Pro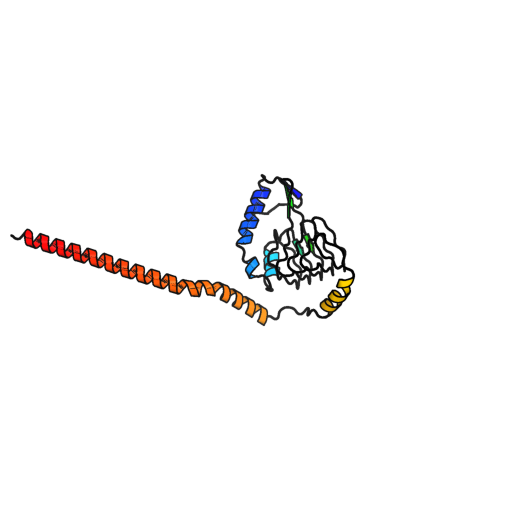tein AF-A0A535FNB4-F1 (afdb_monomer)

Sequence (232 aa):
MLMANVRPGEYPLWGATYLRWWLYGKIMALSPAGLLTGSPFLPPFLRLLGAKVGRNCHFASGAISMPMFVEIEDDVSIGYGVQVLPYAVQDGRLHIAPIHIGRDTFIGTNSIIEGGAKIGSGVAILEQSLVHADQVIPDNEAWGGSPIKRQETVRSLLTILASTVDKRPWPFSILVGFFFGIIFVMLLPTLMVLPSVLLISLVALRAGTDHAKGEARHLLSAHQLWLAQVDL

Secondary structure (DSSP, 8-state):
-TTTT--SEEEETTSHHHHHHHHHHHHHHTSTHHHHTTSTTHHHHHHHTT-EE-TT-EES---B-SGGGEEE-TT-EE-TT-EEESEEEETTEEEE--EEE-TT-EE-TT-EEETT-EE-TT-EEPTT-EE-TT-EE-TT-EEETTTTEE-TTHHHHHHHHHHT---PPPPHHHHHHHHHHHHHHHHHHHHHHHHHHHHHHHHHHHHHHHHHHHHHHHHHHHHHHHHHHH--

Foldseek 3Di:
DLCPPPDFFKDACPDSNVVSLVVLVVVLVVDCLQVCAQHPVNQVVLVVLQAAEEALEGGNDSQEGSRNLEHYYELEYEEHLEHEEQWDCPPRMIGGAHEYHEANEYAAHNEYEYHLEYHYYLEYEYHNAYHDHVDYHYYLWYWYDVPIDTDPVCSVVSVVVSVVDDSDDDDVVVNVVSVVVSVCVVCVVVVVVVVVVVVVVVVVVVVVVVVVVVVVVVVVVVVVVVVVVVVD

Nearest PDB structures (foldseek):
  2fko-assembly1_A  TM=7.125E-01  e=2.039E-05  Pyrococcus horikoshii OT3
  8gpm-assembly1_A  TM=6.689E-01  e=1.355E-05  Acinetobacter baumannii
  4n27-assembly1_C  TM=5.452E-01  e=2.494E-06  Brucella abortus 2308
  3tis-assembly1_C  TM=5.304E-01  e=7.807E-05  Escherichia coli K-12
  8gpp-assembly1_C  TM=4.537E-01  e=1.712E-05  Acinetobacter baumannii

Mean predicted aligned error: 8.93 Å

Solvent-accessible surface area (backbone atoms only — not comparable to full-atom values): 11946 Å² total; per-residue (Å²): 118,79,70,64,91,69,68,74,46,80,39,53,53,93,34,73,67,39,53,38,50,53,52,49,52,57,54,55,72,73,44,66,48,66,78,28,37,64,40,89,58,35,57,62,52,38,39,75,62,48,19,46,62,41,55,79,48,45,37,44,32,45,49,60,47,70,34,62,38,36,37,35,35,35,49,22,37,37,27,39,68,24,35,41,32,34,45,48,79,53,96,67,27,37,37,33,26,50,28,41,38,27,36,53,17,38,38,25,36,52,15,38,39,30,18,34,18,37,38,28,33,46,19,34,38,36,55,56,15,42,48,50,62,60,36,76,42,64,60,66,37,27,32,35,34,78,79,55,40,81,37,77,77,57,44,61,58,49,53,55,52,60,73,68,60,81,83,72,75,84,53,68,68,58,55,52,48,50,53,54,47,52,52,48,62,65,43,46,62,53,65,65,46,48,60,57,53,50,50,52,52,52,50,52,51,50,53,52,54,51,51,55,52,51,53,51,51,51,53,52,52,53,50,53,54,50,52,66,63,71,79,112

pLDDT: mean 88.56, std 8.51, range [51.62, 98.31]

Structure (mmCIF, N/CA/C/O backbone):
data_AF-A0A535FNB4-F1
#
_entry.id   AF-A0A535FNB4-F1
#
loop_
_atom_site.group_PDB
_atom_site.id
_atom_site.type_symbol
_atom_site.label_atom_id
_atom_site.label_alt_id
_atom_site.label_comp_id
_atom_site.label_asym_id
_atom_site.label_entity_id
_atom_site.label_seq_id
_atom_site.pdbx_PDB_ins_code
_atom_site.Cartn_x
_atom_site.Cartn_y
_atom_site.Cartn_z
_atom_site.occupancy
_atom_site.B_iso_or_equiv
_atom_site.auth_seq_id
_atom_site.auth_comp_id
_atom_site.auth_asym_id
_atom_site.auth_atom_id
_atom_site.pdbx_PDB_model_num
ATOM 1 N N . MET A 1 1 ? 14.341 -11.144 3.381 1.00 59.94 1 MET A N 1
ATOM 2 C CA . MET A 1 1 ? 15.543 -11.141 4.251 1.00 59.94 1 MET A CA 1
ATOM 3 C C . MET A 1 1 ? 15.726 -9.841 5.039 1.00 59.94 1 MET A C 1
ATOM 5 O O . MET A 1 1 ? 15.915 -9.930 6.242 1.00 59.94 1 MET A O 1
ATOM 9 N N . LEU A 1 2 ? 15.608 -8.644 4.444 1.00 74.44 2 LEU A N 1
ATOM 10 C CA . LEU A 1 2 ? 15.917 -7.389 5.156 1.00 74.44 2 LEU A CA 1
ATOM 11 C C . LEU A 1 2 ? 14.956 -7.033 6.310 1.00 74.44 2 LEU A C 1
ATOM 13 O O . LEU A 1 2 ? 15.407 -6.593 7.360 1.00 74.44 2 LEU A O 1
ATOM 17 N N . MET A 1 3 ? 13.655 -7.298 6.166 1.00 84.19 3 MET A N 1
ATOM 18 C CA . MET A 1 3 ? 12.626 -7.120 7.213 1.00 84.19 3 MET A CA 1
ATOM 19 C C . MET A 1 3 ? 12.312 -8.410 7.993 1.00 84.19 3 MET A C 1
ATOM 21 O O . MET A 1 3 ? 11.329 -8.478 8.723 1.00 84.19 3 MET A O 1
ATOM 25 N N . ALA A 1 4 ? 13.120 -9.466 7.842 1.00 79.06 4 ALA A N 1
ATOM 26 C CA . ALA A 1 4 ? 12.850 -10.728 8.528 1.00 79.06 4 ALA A CA 1
ATOM 27 C C . ALA A 1 4 ? 12.894 -10.545 10.058 1.00 79.06 4 ALA A C 1
ATOM 29 O O . ALA A 1 4 ? 13.798 -9.885 10.577 1.00 79.06 4 ALA A O 1
ATOM 30 N N . ASN A 1 5 ? 11.934 -11.148 10.764 1.00 84.31 5 ASN A N 1
ATOM 31 C CA . ASN A 1 5 ? 11.804 -11.106 12.227 1.00 84.31 5 ASN A CA 1
ATOM 32 C C . ASN A 1 5 ? 11.524 -9.713 12.838 1.00 84.31 5 ASN A C 1
ATOM 34 O O . ASN A 1 5 ? 11.628 -9.546 14.052 1.00 84.31 5 ASN A O 1
ATOM 38 N N . VAL A 1 6 ? 11.168 -8.710 12.028 1.00 89.50 6 VAL A N 1
ATOM 39 C CA . VAL A 1 6 ? 10.597 -7.458 12.549 1.00 89.50 6 VAL A CA 1
ATOM 40 C C . VAL A 1 6 ? 9.164 -7.746 12.994 1.00 89.50 6 VAL A C 1
ATOM 42 O O . VAL A 1 6 ? 8.422 -8.423 12.281 1.00 89.50 6 VAL A O 1
ATOM 45 N N . ARG A 1 7 ? 8.788 -7.273 14.183 1.00 92.69 7 ARG A N 1
ATOM 46 C CA . ARG A 1 7 ? 7.449 -7.449 14.755 1.00 92.69 7 ARG A CA 1
ATOM 47 C C . ARG A 1 7 ? 6.760 -6.087 14.866 1.00 92.69 7 ARG A C 1
ATOM 49 O O . ARG A 1 7 ? 7.451 -5.071 14.863 1.00 92.69 7 ARG A O 1
ATOM 56 N N . PRO A 1 8 ? 5.426 -6.048 14.975 1.00 94.06 8 PRO A N 1
ATOM 57 C CA . PRO A 1 8 ? 4.738 -4.826 15.366 1.00 94.06 8 PRO A CA 1
ATOM 58 C C . PRO A 1 8 ? 5.259 -4.322 16.717 1.00 94.06 8 PRO A C 1
ATOM 60 O O . PRO A 1 8 ? 5.511 -5.126 17.619 1.00 94.06 8 PRO A O 1
ATOM 63 N N . GLY A 1 9 ? 5.436 -3.011 16.846 1.00 93.75 9 GLY A N 1
ATOM 64 C CA . GLY A 1 9 ? 5.963 -2.373 18.047 1.00 93.75 9 GLY A CA 1
ATOM 65 C C . GLY A 1 9 ? 6.770 -1.112 17.756 1.00 93.75 9 GLY A C 1
ATOM 66 O O . GLY A 1 9 ? 6.801 -0.607 16.634 1.00 93.75 9 GLY A O 1
ATOM 67 N N . GLU A 1 10 ? 7.436 -0.613 18.794 1.00 94.94 10 GLU A N 1
ATOM 68 C CA . GLU A 1 10 ? 8.212 0.624 18.747 1.00 94.94 10 GLU A CA 1
ATOM 69 C C . GLU A 1 10 ? 9.713 0.347 18.720 1.00 94.94 10 GLU A C 1
ATOM 71 O O . GLU A 1 10 ? 10.250 -0.390 19.552 1.00 94.94 10 GLU A O 1
ATOM 76 N N . TYR A 1 11 ? 10.416 1.010 17.809 1.00 95.19 11 TYR A N 1
ATOM 77 C CA . TYR A 1 11 ? 11.859 0.893 17.637 1.00 95.19 11 TYR A CA 1
ATOM 78 C C . TYR A 1 11 ? 12.528 2.273 17.710 1.00 95.19 11 TYR A C 1
ATOM 80 O O . TYR A 1 11 ? 11.952 3.254 17.249 1.00 95.19 11 TYR A O 1
ATOM 88 N N . PRO A 1 12 ? 13.744 2.395 18.268 1.00 95.31 12 PRO A N 1
ATOM 89 C CA . PRO A 1 12 ? 14.458 3.671 18.297 1.00 95.31 12 PRO A CA 1
ATOM 90 C C . PRO A 1 12 ? 14.903 4.100 16.889 1.00 95.31 12 PRO A C 1
ATOM 92 O O . PRO A 1 12 ? 15.342 3.261 16.095 1.00 95.31 12 PRO A O 1
ATOM 95 N N . LEU A 1 13 ? 14.857 5.406 16.599 1.00 92.50 13 LEU A N 1
ATOM 96 C CA . LEU A 1 13 ? 15.230 5.975 15.294 1.00 92.50 13 LEU A CA 1
ATOM 97 C C . LEU A 1 13 ? 16.677 5.658 14.885 1.00 92.50 13 LEU A C 1
ATOM 99 O O . LEU A 1 13 ? 16.956 5.393 13.726 1.00 92.50 13 LEU A O 1
ATOM 103 N N . TRP A 1 14 ? 17.606 5.625 15.838 1.00 91.31 14 TRP A N 1
ATOM 104 C CA . TRP A 1 14 ? 19.025 5.352 15.567 1.00 91.31 14 TRP A CA 1
ATOM 105 C C . TRP A 1 14 ? 19.392 3.864 15.690 1.00 91.31 14 TRP A C 1
ATOM 107 O O . TRP A 1 14 ? 20.558 3.509 15.836 1.00 91.31 14 TRP A O 1
ATOM 117 N N . GLY A 1 15 ? 18.394 2.975 15.663 1.00 91.38 15 GLY A N 1
ATOM 118 C CA . GLY A 1 15 ? 18.584 1.533 15.777 1.00 91.38 15 GLY A CA 1
ATOM 119 C C . GLY A 1 15 ? 18.780 0.820 14.437 1.00 91.38 15 GLY A C 1
ATOM 120 O O . GLY A 1 15 ? 18.379 1.292 13.373 1.00 91.38 15 GLY A O 1
ATOM 121 N N . ALA A 1 16 ? 19.308 -0.406 14.500 1.00 91.94 16 ALA A N 1
ATOM 122 C CA . ALA A 1 16 ? 19.457 -1.270 13.327 1.00 91.94 16 ALA A CA 1
ATOM 123 C C . ALA A 1 16 ? 18.117 -1.542 12.613 1.00 91.94 16 ALA A C 1
ATOM 125 O O . ALA A 1 16 ? 18.082 -1.634 11.388 1.00 91.94 16 ALA A O 1
ATOM 126 N N . THR A 1 17 ? 17.004 -1.645 13.352 1.00 93.00 17 THR A N 1
ATOM 127 C CA . THR A 1 17 ? 15.667 -1.843 12.764 1.00 93.00 17 THR A CA 1
ATOM 128 C C . THR A 1 17 ? 15.250 -0.670 11.881 1.00 93.00 17 THR A C 1
ATOM 130 O O . THR A 1 17 ? 14.751 -0.899 10.781 1.00 93.00 17 THR A O 1
ATOM 133 N N . TYR A 1 18 ? 15.511 0.568 12.311 1.00 93.50 18 TYR A N 1
ATOM 134 C CA . TYR A 1 18 ? 15.210 1.753 11.513 1.00 93.50 18 TYR A CA 1
ATOM 135 C C . TYR A 1 18 ? 16.042 1.794 10.230 1.00 93.50 18 TYR A C 1
ATOM 137 O O . TYR A 1 18 ? 15.490 1.987 9.151 1.00 93.50 18 TYR A O 1
ATOM 145 N N . LEU A 1 19 ? 17.351 1.524 10.315 1.00 93.12 19 LEU A N 1
ATOM 146 C CA . LEU A 1 19 ? 18.210 1.467 9.128 1.00 93.12 19 LEU A CA 1
ATOM 147 C C . LEU A 1 19 ? 17.723 0.409 8.130 1.00 93.12 19 LEU A C 1
ATOM 149 O O . LEU A 1 19 ? 17.656 0.665 6.927 1.00 93.12 19 LEU A O 1
ATOM 153 N N . ARG A 1 20 ? 17.347 -0.776 8.628 1.00 93.81 20 ARG A N 1
ATOM 154 C CA . ARG A 1 20 ? 16.767 -1.839 7.800 1.00 93.81 20 ARG A CA 1
ATOM 155 C C . ARG A 1 20 ? 15.486 -1.352 7.122 1.00 93.81 20 ARG A C 1
ATOM 157 O O . ARG A 1 20 ? 15.317 -1.613 5.934 1.00 93.81 20 ARG A O 1
ATOM 164 N N . TRP A 1 21 ? 14.601 -0.672 7.856 1.00 93.62 21 TRP A N 1
ATOM 165 C CA . TRP A 1 21 ? 13.326 -0.148 7.347 1.00 93.62 21 TRP A CA 1
ATOM 166 C C . TRP A 1 21 ? 13.554 0.910 6.267 1.00 93.62 21 TRP A C 1
ATOM 168 O O . TRP A 1 21 ? 12.996 0.811 5.176 1.00 93.62 21 TRP A O 1
ATOM 178 N N . TRP A 1 22 ? 14.455 1.853 6.523 1.00 92.75 22 TRP A N 1
ATOM 179 C CA . TRP A 1 22 ? 14.836 2.889 5.573 1.00 92.75 22 TRP A CA 1
ATOM 180 C C . TRP A 1 22 ? 15.403 2.291 4.280 1.00 92.75 22 TRP A C 1
ATOM 182 O O . TRP A 1 22 ? 14.965 2.640 3.182 1.00 92.75 22 TRP A O 1
ATOM 192 N N . LEU A 1 23 ? 16.332 1.337 4.400 1.00 93.00 23 LEU A N 1
ATOM 193 C CA . LEU A 1 23 ? 16.932 0.666 3.249 1.00 93.00 23 LEU A CA 1
ATOM 194 C C . LEU A 1 23 ? 15.887 -0.146 2.474 1.00 93.00 23 LEU A C 1
ATOM 196 O O . LEU A 1 23 ? 15.881 -0.132 1.244 1.00 93.00 23 LEU A O 1
ATOM 200 N N . TYR A 1 24 ? 14.965 -0.805 3.180 1.00 91.94 24 TYR A N 1
ATOM 201 C CA . TYR A 1 24 ? 13.840 -1.495 2.557 1.00 91.94 24 TYR A CA 1
ATOM 202 C C . TYR A 1 24 ? 12.975 -0.531 1.737 1.00 91.94 24 TYR A C 1
ATOM 204 O O . TYR A 1 24 ? 12.669 -0.832 0.586 1.00 91.94 24 TYR A O 1
ATOM 212 N N . GLY A 1 25 ? 12.653 0.649 2.276 1.00 89.94 25 GLY A N 1
ATOM 213 C CA . GLY A 1 25 ? 11.920 1.691 1.555 1.00 89.94 25 GLY A CA 1
ATOM 214 C C . GLY A 1 25 ? 12.627 2.138 0.271 1.00 89.94 25 GLY A C 1
ATOM 215 O O . GLY A 1 25 ? 11.987 2.265 -0.771 1.00 89.94 25 GLY A O 1
ATOM 216 N N . LYS A 1 26 ? 13.959 2.295 0.297 1.00 91.00 26 LYS A N 1
ATOM 217 C CA . LYS A 1 26 ? 14.748 2.628 -0.906 1.00 91.00 26 LYS A CA 1
ATOM 218 C C . LYS A 1 26 ? 14.726 1.521 -1.959 1.00 91.00 26 LYS A C 1
ATOM 220 O O . LYS A 1 26 ? 14.593 1.820 -3.140 1.00 91.00 26 LYS A O 1
ATOM 225 N N . ILE A 1 27 ? 14.802 0.259 -1.543 1.00 90.12 27 ILE A N 1
ATOM 226 C CA . ILE A 1 27 ? 14.697 -0.887 -2.459 1.00 90.12 27 ILE A CA 1
ATOM 227 C C . ILE A 1 27 ? 13.285 -0.977 -3.050 1.00 90.12 27 ILE A C 1
ATOM 229 O O . ILE A 1 27 ? 13.133 -1.221 -4.243 1.00 90.12 27 ILE A O 1
ATOM 233 N N . MET A 1 28 ? 12.246 -0.744 -2.246 1.00 87.88 28 MET A N 1
ATOM 234 C CA . MET A 1 28 ? 10.862 -0.739 -2.731 1.00 87.88 28 MET A CA 1
ATOM 235 C C . MET A 1 28 ? 10.581 0.407 -3.704 1.00 87.88 28 MET A C 1
ATOM 237 O O . MET A 1 28 ? 9.830 0.205 -4.655 1.00 87.88 28 MET A O 1
ATOM 241 N N . ALA A 1 29 ? 11.232 1.563 -3.551 1.00 85.31 29 ALA A N 1
ATOM 242 C CA . ALA A 1 29 ? 11.131 2.662 -4.514 1.00 85.31 29 ALA A CA 1
ATOM 243 C C . ALA A 1 29 ? 11.688 2.308 -5.910 1.00 85.31 29 ALA A C 1
ATOM 245 O O . ALA A 1 29 ? 11.289 2.913 -6.897 1.00 85.31 29 ALA A O 1
ATOM 246 N N . LEU A 1 30 ? 12.582 1.316 -6.000 1.00 85.31 30 LEU A N 1
ATOM 247 C CA . LEU A 1 30 ? 13.108 0.774 -7.261 1.00 85.31 30 LEU A CA 1
ATOM 248 C C . LEU A 1 30 ? 12.256 -0.384 -7.810 1.00 85.31 30 LEU A C 1
ATOM 250 O O . LEU A 1 30 ? 12.555 -0.922 -8.875 1.00 85.31 30 LEU A O 1
ATOM 254 N N . SER A 1 31 ? 11.230 -0.817 -7.074 1.00 85.19 31 SER A N 1
ATOM 255 C CA . SER A 1 31 ? 10.400 -1.953 -7.464 1.00 85.19 31 SER A CA 1
ATOM 256 C C . SER A 1 31 ? 9.425 -1.586 -8.592 1.00 85.19 31 SER A C 1
ATOM 258 O O . SER A 1 31 ? 8.998 -0.435 -8.701 1.00 85.19 31 SER A O 1
ATOM 260 N N . PRO A 1 32 ? 8.980 -2.566 -9.400 1.00 80.94 32 PRO A N 1
ATOM 261 C CA . PRO A 1 32 ? 8.000 -2.322 -10.454 1.00 80.94 32 PRO A CA 1
ATOM 262 C C . PRO A 1 32 ? 6.580 -2.065 -9.921 1.00 80.94 32 PRO A C 1
ATOM 264 O O . PRO A 1 32 ? 5.663 -1.945 -10.727 1.00 80.94 32 PRO A O 1
ATOM 267 N N . ALA A 1 33 ? 6.362 -1.966 -8.601 1.00 82.19 33 ALA A N 1
ATOM 268 C CA . ALA A 1 33 ? 5.036 -1.782 -8.002 1.00 82.19 33 ALA A CA 1
ATOM 269 C C . ALA A 1 33 ? 4.256 -0.623 -8.642 1.00 82.19 33 ALA A C 1
ATOM 271 O O . ALA A 1 33 ? 3.085 -0.781 -8.978 1.00 82.19 33 ALA A O 1
ATOM 272 N N . GLY A 1 34 ? 4.931 0.507 -8.889 1.00 80.69 34 GLY A N 1
ATOM 273 C CA . GLY A 1 34 ? 4.333 1.673 -9.540 1.00 80.69 34 GLY A CA 1
ATOM 274 C C . GLY A 1 34 ? 3.826 1.386 -10.957 1.00 80.69 34 GLY A C 1
ATOM 275 O O . GLY A 1 34 ? 2.758 1.862 -11.325 1.00 80.69 34 GLY A O 1
ATOM 276 N N . LEU A 1 35 ? 4.531 0.546 -11.717 1.00 81.69 35 LEU A N 1
ATOM 277 C CA . LEU A 1 35 ? 4.173 0.163 -13.089 1.00 81.69 35 LEU A CA 1
ATOM 278 C C . LEU A 1 35 ? 3.037 -0.862 -13.142 1.00 81.69 35 LEU A C 1
ATOM 280 O O . LEU A 1 35 ? 2.328 -0.947 -14.138 1.00 81.69 35 LEU A O 1
ATOM 284 N N . LEU A 1 36 ? 2.875 -1.648 -12.076 1.00 84.75 36 LEU A N 1
ATOM 285 C CA . LEU A 1 36 ? 1.794 -2.624 -11.947 1.00 84.75 36 LEU A CA 1
ATOM 286 C C . LEU A 1 36 ? 0.497 -1.992 -11.422 1.00 84.75 36 LEU A C 1
ATOM 288 O O . LEU A 1 36 ? -0.535 -2.664 -11.396 1.00 84.75 36 LEU A O 1
ATOM 292 N N . THR A 1 37 ? 0.527 -0.725 -11.012 1.00 87.19 37 THR A N 1
ATOM 293 C CA . THR A 1 37 ? -0.646 0.013 -10.533 1.00 87.19 37 THR A CA 1
ATOM 294 C C . THR A 1 37 ? -1.785 -0.020 -11.552 1.00 87.19 37 THR A C 1
ATOM 296 O O . THR A 1 37 ? -1.576 0.178 -12.745 1.00 87.19 37 THR A O 1
ATOM 299 N N . GLY A 1 38 ? -3.005 -0.291 -11.090 1.00 84.56 38 GLY A N 1
ATOM 300 C CA . GLY A 1 38 ? -4.193 -0.429 -11.935 1.00 84.56 38 GLY A CA 1
ATOM 301 C C . GLY A 1 38 ? -4.253 -1.737 -12.728 1.00 84.56 38 GLY A C 1
ATOM 302 O O . GLY A 1 38 ? -5.245 -1.984 -13.408 1.00 84.56 38 GLY A O 1
ATOM 303 N N . SER A 1 39 ? -3.227 -2.590 -12.638 1.00 86.88 39 SER A N 1
ATOM 304 C CA . SER A 1 39 ? -3.185 -3.879 -13.326 1.00 86.88 39 SER A CA 1
ATOM 305 C C . SER A 1 39 ? -3.603 -5.034 -12.403 1.00 86.88 39 SER A C 1
ATOM 307 O O . SER A 1 39 ? -3.374 -4.993 -11.188 1.00 86.88 39 SER A O 1
ATOM 309 N N . PRO A 1 40 ? -4.116 -6.137 -12.972 1.00 86.44 40 PRO A N 1
ATOM 310 C CA . PRO A 1 40 ? -4.410 -7.356 -12.217 1.00 86.44 40 PRO A CA 1
ATOM 311 C C . PRO A 1 40 ? -3.153 -8.063 -11.671 1.00 86.44 40 PRO A C 1
ATOM 313 O O . PRO A 1 40 ? -3.269 -9.024 -10.909 1.00 86.44 40 PRO A O 1
ATOM 316 N N . PHE A 1 41 ? -1.948 -7.602 -12.028 1.00 89.06 41 PHE A N 1
ATOM 317 C CA . PHE A 1 41 ? -0.677 -8.176 -11.580 1.00 89.06 41 PHE A CA 1
ATOM 318 C C . PHE A 1 41 ? -0.165 -7.593 -10.256 1.00 89.06 41 PHE A C 1
ATOM 320 O O . PHE A 1 41 ? 0.708 -8.195 -9.627 1.00 89.06 41 PHE A O 1
ATOM 327 N N . LEU A 1 42 ? -0.711 -6.469 -9.784 1.00 91.50 42 LEU A N 1
ATOM 328 C CA . LEU A 1 42 ? -0.295 -5.871 -8.514 1.00 91.50 42 LEU A CA 1
ATOM 329 C C . LEU A 1 42 ? -0.675 -6.722 -7.281 1.00 91.50 42 LEU A C 1
ATOM 331 O O . LEU A 1 42 ? 0.218 -6.982 -6.473 1.00 91.50 42 LEU A O 1
ATOM 335 N N . PRO A 1 43 ? -1.914 -7.246 -7.127 1.00 92.69 43 PRO A N 1
ATOM 336 C CA . PRO A 1 43 ? -2.248 -8.136 -6.011 1.00 92.69 43 PRO A CA 1
ATOM 337 C C . PRO A 1 43 ? -1.301 -9.344 -5.852 1.00 92.69 43 PRO A C 1
ATOM 339 O O . PRO A 1 43 ? -0.779 -9.540 -4.752 1.00 92.69 43 PRO A O 1
ATOM 342 N N . PRO A 1 44 ? -1.020 -10.164 -6.891 1.00 92.31 44 PRO A N 1
ATOM 343 C CA . PRO A 1 44 ? -0.091 -11.284 -6.736 1.00 92.31 44 PRO A CA 1
ATOM 344 C C . PRO A 1 44 ? 1.350 -10.827 -6.467 1.00 92.31 44 PRO A C 1
ATOM 346 O O . PRO A 1 44 ? 2.051 -11.488 -5.701 1.00 92.31 44 PRO A O 1
ATOM 349 N N . PHE A 1 45 ? 1.785 -9.690 -7.020 1.00 92.25 45 PHE A N 1
ATOM 350 C CA . PHE A 1 45 ? 3.092 -9.109 -6.706 1.00 92.25 45 PHE A CA 1
ATOM 351 C C . PHE A 1 45 ? 3.209 -8.714 -5.223 1.00 92.25 45 PHE A C 1
ATOM 353 O O . PHE A 1 45 ? 4.199 -9.038 -4.572 1.00 92.25 45 PHE A O 1
ATOM 360 N N . LEU A 1 46 ? 2.175 -8.099 -4.646 1.00 92.69 46 LEU A N 1
ATOM 361 C CA . LEU A 1 46 ? 2.137 -7.759 -3.219 1.00 92.69 46 LEU A CA 1
ATOM 362 C C . LEU A 1 46 ? 2.137 -9.004 -2.324 1.00 92.69 46 LEU A C 1
ATOM 364 O O . LEU A 1 46 ? 2.828 -9.019 -1.304 1.00 92.69 46 LEU A O 1
ATOM 368 N N . ARG A 1 47 ? 1.434 -10.074 -2.726 1.00 94.56 47 ARG A N 1
ATOM 369 C CA . ARG A 1 47 ? 1.491 -11.370 -2.026 1.00 94.56 47 ARG A CA 1
ATOM 370 C C . ARG A 1 47 ? 2.902 -11.948 -2.007 1.00 94.56 47 ARG A C 1
ATOM 372 O O . ARG A 1 47 ? 3.342 -12.441 -0.973 1.00 94.56 47 ARG A O 1
ATOM 379 N N . LEU A 1 48 ? 3.636 -11.838 -3.116 1.00 93.00 48 LEU A N 1
ATOM 380 C CA . LEU A 1 48 ? 5.039 -12.257 -3.188 1.00 93.00 48 LEU A CA 1
ATOM 381 C C . LEU A 1 48 ? 5.933 -11.447 -2.232 1.00 93.00 48 LEU A C 1
ATOM 383 O O . LEU A 1 48 ? 6.877 -11.991 -1.661 1.00 93.00 48 LEU A O 1
ATOM 387 N N . LEU A 1 49 ? 5.619 -10.166 -2.018 1.00 90.88 49 LEU A N 1
ATOM 388 C CA . LEU A 1 49 ? 6.303 -9.300 -1.049 1.00 90.88 49 LEU A CA 1
ATOM 389 C C . LEU A 1 49 ? 5.892 -9.553 0.415 1.00 90.88 49 LEU A C 1
ATOM 391 O O . LEU A 1 49 ? 6.479 -8.955 1.321 1.00 90.88 49 LEU A O 1
ATOM 395 N N . GLY A 1 50 ? 4.936 -10.453 0.654 1.00 92.38 50 GLY A N 1
ATOM 396 C CA . GLY A 1 50 ? 4.502 -10.893 1.979 1.00 92.38 50 GLY A CA 1
ATOM 397 C C . GLY A 1 50 ? 3.161 -10.326 2.445 1.00 92.38 50 GLY A C 1
ATOM 398 O O . GLY A 1 50 ? 2.750 -10.660 3.553 1.00 92.38 50 GLY A O 1
ATOM 399 N N . ALA A 1 51 ? 2.476 -9.504 1.642 1.00 95.00 51 ALA A N 1
ATOM 400 C CA . ALA A 1 51 ? 1.129 -9.052 1.988 1.00 95.00 51 ALA A CA 1
ATOM 401 C C . ALA A 1 51 ? 0.114 -10.186 1.927 1.00 95.00 51 ALA A C 1
ATOM 403 O O . ALA A 1 51 ? 0.182 -11.076 1.074 1.00 95.00 51 ALA A O 1
ATOM 404 N N . LYS A 1 52 ? -0.896 -10.108 2.786 1.00 96.69 52 LYS A N 1
ATOM 405 C CA . LYS A 1 52 ? -2.080 -10.954 2.674 1.00 96.69 52 LYS A CA 1
ATOM 406 C C . LYS A 1 52 ? -3.123 -10.181 1.886 1.00 96.69 52 LYS A C 1
ATOM 408 O O . LYS A 1 52 ? -3.696 -9.235 2.403 1.00 96.69 52 LYS A O 1
ATOM 413 N N . VAL A 1 53 ? -3.327 -10.551 0.627 1.00 96.69 53 VAL A N 1
ATOM 414 C CA . VAL A 1 53 ? -4.281 -9.873 -0.259 1.00 96.69 53 VAL A CA 1
ATOM 415 C C . VAL A 1 53 ? -5.304 -10.880 -0.765 1.00 96.69 53 VAL A C 1
ATOM 417 O O . VAL A 1 53 ? -4.920 -11.901 -1.345 1.00 96.69 53 VAL A O 1
ATOM 420 N N . GLY A 1 54 ? -6.585 -10.586 -0.577 1.00 94.06 54 GLY A N 1
ATOM 421 C CA . GLY A 1 54 ? -7.714 -11.383 -1.037 1.00 94.06 54 GLY A CA 1
ATOM 422 C C . GLY A 1 54 ? -7.864 -11.423 -2.558 1.00 94.06 54 GLY A C 1
ATOM 423 O O . GLY A 1 54 ? -7.015 -10.955 -3.322 1.00 94.06 54 GLY A O 1
ATOM 424 N N . ARG A 1 55 ? -8.925 -12.067 -3.027 1.00 91.44 55 ARG A N 1
ATOM 425 C CA . ARG A 1 55 ? -9.294 -12.219 -4.439 1.00 91.44 55 ARG A CA 1
ATOM 426 C C . ARG A 1 55 ? -10.061 -10.991 -4.924 1.00 91.44 55 ARG A C 1
ATOM 428 O O . ARG A 1 55 ? -10.673 -10.294 -4.131 1.00 91.44 55 ARG A O 1
ATOM 435 N N . ASN A 1 56 ? -10.027 -10.750 -6.235 1.00 89.19 56 ASN A N 1
ATOM 436 C CA . ASN A 1 56 ? -10.741 -9.642 -6.887 1.00 89.19 56 ASN A CA 1
ATOM 437 C C . ASN A 1 56 ? -10.441 -8.254 -6.294 1.00 89.19 56 ASN A C 1
ATOM 439 O O . ASN A 1 56 ? -11.281 -7.364 -6.338 1.00 89.19 56 ASN A O 1
ATOM 443 N N . CYS A 1 57 ? -9.248 -8.059 -5.729 1.00 91.44 57 CYS A N 1
ATOM 444 C CA . CYS A 1 57 ? -8.844 -6.748 -5.245 1.00 91.44 57 CYS A CA 1
ATOM 445 C C . CYS A 1 57 ? -8.361 -5.877 -6.408 1.00 91.44 57 CYS A C 1
ATOM 447 O O . CYS A 1 57 ? -7.544 -6.318 -7.227 1.00 91.44 57 CYS A O 1
ATOM 449 N N . HIS A 1 58 ? -8.807 -4.627 -6.437 1.00 89.88 58 HIS A N 1
ATOM 450 C CA . HIS A 1 58 ? -8.417 -3.639 -7.436 1.00 89.88 58 HIS A CA 1
ATOM 451 C C . HIS A 1 58 ? -7.585 -2.542 -6.778 1.00 89.88 58 HIS A C 1
ATOM 453 O O . HIS A 1 58 ? -8.046 -1.866 -5.866 1.00 89.88 58 HIS A O 1
ATOM 459 N N . PHE A 1 59 ? -6.356 -2.351 -7.253 1.00 92.38 59 PHE A N 1
ATOM 460 C CA . PHE A 1 59 ? -5.435 -1.358 -6.704 1.00 92.38 59 PHE A CA 1
ATOM 461 C C . PHE A 1 59 ? -5.058 -0.353 -7.781 1.00 92.38 59 PHE A C 1
ATOM 463 O O . PHE A 1 59 ? -4.238 -0.651 -8.647 1.00 92.38 59 PHE A O 1
ATOM 470 N N . ALA A 1 60 ? -5.627 0.845 -7.714 1.00 88.50 60 ALA A N 1
ATOM 471 C CA . ALA A 1 60 ? -5.229 1.982 -8.537 1.00 88.50 60 ALA A CA 1
ATOM 472 C C . ALA A 1 60 ? -4.071 2.786 -7.915 1.00 88.50 60 ALA A C 1
ATOM 474 O O . ALA A 1 60 ? -3.633 3.771 -8.502 1.00 88.50 60 ALA A O 1
ATOM 475 N N . SER A 1 61 ? -3.535 2.351 -6.768 1.00 88.44 61 SER A N 1
ATOM 476 C CA . SER A 1 61 ? -2.306 2.873 -6.162 1.00 88.44 61 SER A CA 1
ATOM 477 C C . SER A 1 61 ? -1.301 1.753 -5.881 1.00 88.44 61 SER A C 1
ATOM 479 O O . SER A 1 61 ? -1.665 0.697 -5.365 1.00 88.44 61 SER A O 1
ATOM 481 N N . GLY A 1 62 ? -0.026 2.001 -6.191 1.00 81.88 62 GLY A N 1
ATOM 482 C CA . GLY A 1 62 ? 1.102 1.132 -5.838 1.00 81.88 62 GLY A CA 1
ATOM 483 C C . GLY A 1 62 ? 1.790 1.506 -4.518 1.00 81.88 62 GLY A C 1
ATOM 484 O O . GLY A 1 62 ? 2.771 0.864 -4.145 1.00 81.88 62 GLY A O 1
ATOM 485 N N . ALA A 1 63 ? 1.316 2.537 -3.808 1.00 86.44 63 ALA A N 1
ATOM 486 C CA . ALA A 1 63 ? 1.951 3.068 -2.597 1.00 86.44 63 ALA A CA 1
ATOM 487 C C . ALA A 1 63 ? 1.573 2.279 -1.325 1.00 86.44 63 ALA A C 1
ATOM 489 O O . ALA A 1 63 ? 1.081 2.835 -0.341 1.00 86.44 63 ALA A O 1
ATOM 490 N N . ILE A 1 64 ? 1.815 0.965 -1.345 1.00 90.56 64 ILE A N 1
ATOM 491 C CA . ILE A 1 64 ? 1.657 0.082 -0.183 1.00 90.56 64 ILE A CA 1
ATOM 492 C C . ILE A 1 64 ? 3.032 -0.169 0.424 1.00 90.56 64 ILE A C 1
ATOM 494 O O . ILE A 1 64 ? 3.854 -0.911 -0.119 1.00 90.56 64 ILE A O 1
ATOM 498 N N . SER A 1 65 ? 3.286 0.472 1.561 1.00 90.25 65 SER A N 1
ATOM 499 C CA . SER A 1 65 ? 4.548 0.319 2.273 1.00 90.25 65 SER A CA 1
ATOM 500 C C . SER A 1 65 ? 4.535 -0.920 3.158 1.00 90.25 65 SER A C 1
ATOM 502 O O . SER A 1 65 ? 3.498 -1.299 3.686 1.00 90.25 65 SER A O 1
ATOM 504 N N . MET A 1 66 ? 5.707 -1.537 3.332 1.00 92.06 66 MET A N 1
ATOM 505 C CA . MET A 1 66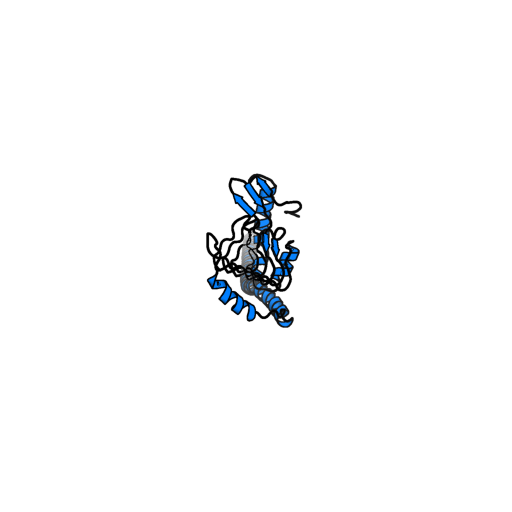 ? 5.909 -2.750 4.142 1.00 92.06 66 MET A CA 1
ATOM 506 C C . MET A 1 66 ? 4.772 -3.783 3.991 1.00 92.06 66 MET A C 1
ATOM 508 O O . MET A 1 66 ? 4.065 -4.070 4.961 1.00 92.06 66 MET A O 1
ATOM 512 N N . PRO A 1 67 ? 4.600 -4.372 2.791 1.00 92.81 67 PRO A N 1
ATOM 513 C CA . PRO A 1 67 ? 3.439 -5.197 2.470 1.00 92.81 67 PRO A CA 1
ATOM 514 C C . PRO A 1 67 ? 3.226 -6.356 3.458 1.00 92.81 67 PRO A C 1
ATOM 516 O O . PRO A 1 67 ? 2.090 -6.720 3.720 1.00 92.81 67 PRO A O 1
ATOM 519 N N . MET A 1 68 ? 4.283 -6.875 4.100 1.00 93.31 68 MET A N 1
ATOM 520 C CA . MET A 1 68 ? 4.182 -7.923 5.128 1.00 93.31 68 MET A CA 1
ATOM 521 C C . MET A 1 68 ? 3.358 -7.567 6.380 1.00 93.31 68 MET A C 1
ATOM 523 O O . MET A 1 68 ? 3.023 -8.465 7.150 1.00 93.31 68 MET A O 1
ATOM 527 N N . PHE A 1 69 ? 3.056 -6.287 6.609 1.00 95.81 69 PHE A N 1
ATOM 528 C CA . PHE A 1 69 ? 2.211 -5.813 7.712 1.00 95.81 69 PHE A CA 1
ATOM 529 C C . PHE A 1 69 ? 0.808 -5.402 7.249 1.00 95.81 69 PHE A C 1
ATOM 531 O O . PHE A 1 69 ? 0.062 -4.800 8.016 1.00 95.81 69 PHE A O 1
ATOM 538 N N . VAL A 1 70 ? 0.445 -5.709 6.004 1.00 96.94 70 VAL A N 1
ATOM 539 C CA . VAL A 1 70 ? -0.825 -5.305 5.404 1.00 96.94 70 VAL A CA 1
ATOM 540 C C . VAL A 1 70 ? -1.662 -6.544 5.097 1.00 96.94 70 VAL A C 1
ATOM 542 O O . VAL A 1 70 ? -1.219 -7.473 4.411 1.00 96.94 70 VAL A O 1
ATOM 545 N N . GLU A 1 71 ? -2.883 -6.545 5.621 1.00 98.00 71 GLU A N 1
ATOM 546 C CA . GLU A 1 71 ? -3.892 -7.573 5.397 1.00 98.00 71 GLU A CA 1
ATOM 547 C C . GLU A 1 71 ? -5.129 -6.947 4.756 1.00 98.00 71 GLU A C 1
ATOM 549 O O . GLU A 1 71 ? -5.733 -6.027 5.300 1.00 98.00 71 GLU A O 1
ATOM 554 N N . ILE A 1 72 ? -5.470 -7.430 3.569 1.00 97.69 72 ILE A N 1
ATOM 555 C CA . ILE A 1 72 ? -6.556 -6.940 2.728 1.00 97.69 72 ILE A CA 1
ATOM 556 C C . ILE A 1 72 ? -7.385 -8.149 2.329 1.00 97.69 72 ILE A C 1
ATOM 558 O O . ILE A 1 72 ? -6.853 -9.098 1.750 1.00 97.69 72 ILE A O 1
ATOM 562 N N . GLU A 1 73 ? -8.672 -8.125 2.640 1.00 97.44 73 GLU A N 1
ATOM 563 C CA . GLU A 1 73 ? -9.593 -9.201 2.291 1.00 97.44 73 GLU A CA 1
ATOM 564 C C . GLU A 1 73 ? -10.045 -9.134 0.821 1.00 97.44 73 GLU A C 1
ATOM 566 O O . GLU A 1 73 ? -9.483 -8.405 0.001 1.00 97.44 73 GLU A O 1
ATOM 571 N N . ASP A 1 74 ? -11.014 -9.970 0.448 1.00 94.81 74 ASP A N 1
ATOM 572 C CA . ASP A 1 74 ? -11.489 -10.069 -0.931 1.00 94.81 74 ASP A CA 1
ATOM 573 C C . ASP A 1 74 ? -12.342 -8.853 -1.339 1.00 94.81 74 ASP A C 1
ATOM 575 O O . ASP A 1 74 ? -12.940 -8.173 -0.505 1.00 94.81 74 ASP A O 1
ATOM 579 N N . ASP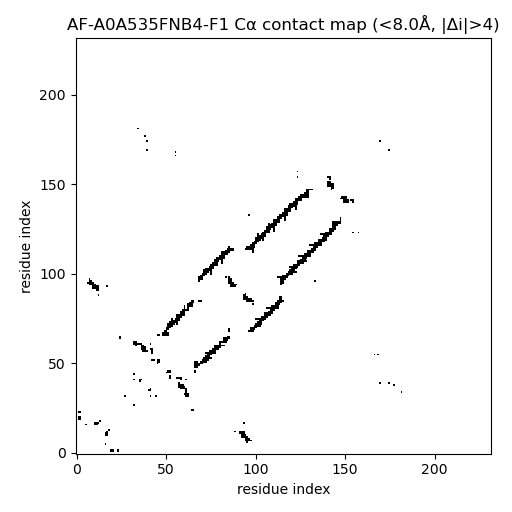 A 1 75 ? -12.430 -8.611 -2.646 1.00 92.31 75 ASP A N 1
ATOM 580 C CA . ASP A 1 75 ? -13.293 -7.596 -3.267 1.00 92.31 75 ASP A CA 1
ATOM 581 C C . ASP A 1 75 ? -13.002 -6.147 -2.806 1.00 92.31 75 ASP A C 1
ATOM 583 O O . ASP A 1 75 ? -13.829 -5.250 -2.949 1.00 92.31 75 ASP A O 1
ATOM 587 N N . VAL A 1 76 ? -11.804 -5.895 -2.266 1.00 94.06 76 VAL A N 1
ATOM 588 C CA . VAL A 1 76 ? -11.363 -4.554 -1.851 1.00 94.06 76 VAL A CA 1
ATOM 589 C C . VAL A 1 76 ? -10.938 -3.713 -3.052 1.00 94.06 76 VAL A C 1
ATOM 591 O O . VAL A 1 76 ? -10.173 -4.161 -3.911 1.00 94.06 76 VAL A O 1
ATOM 594 N N . SER A 1 77 ? -11.366 -2.454 -3.070 1.00 92.69 77 SER A N 1
ATOM 595 C CA . SER A 1 77 ? -10.981 -1.469 -4.081 1.00 92.69 77 SER A CA 1
ATOM 596 C C . SER A 1 77 ? -10.209 -0.314 -3.451 1.00 92.69 77 SER A C 1
ATOM 598 O O . SER A 1 77 ? -10.710 0.369 -2.563 1.00 92.69 77 SER A O 1
ATOM 600 N N . ILE A 1 78 ? -8.991 -0.075 -3.930 1.00 94.94 78 ILE A N 1
ATOM 601 C CA . ILE A 1 78 ? -8.125 1.022 -3.495 1.00 94.94 78 ILE A CA 1
ATOM 602 C C . ILE A 1 78 ? -7.953 2.017 -4.641 1.00 94.94 78 ILE A C 1
ATOM 604 O O . ILE A 1 78 ? -7.444 1.666 -5.708 1.00 94.94 78 ILE A O 1
ATOM 608 N N . GLY A 1 79 ? -8.359 3.260 -4.394 1.00 93.94 79 GLY A N 1
ATOM 609 C CA . GLY A 1 79 ? -8.274 4.382 -5.319 1.00 93.94 79 GLY A CA 1
ATOM 610 C C . GLY A 1 79 ? -6.844 4.823 -5.628 1.00 93.94 79 GLY A C 1
ATOM 611 O O . GLY A 1 79 ? -5.860 4.377 -5.030 1.00 93.94 79 GLY A O 1
ATOM 612 N N . TYR A 1 80 ? -6.724 5.715 -6.606 1.00 93.31 80 TYR A N 1
ATOM 613 C CA . TYR A 1 80 ? -5.429 6.234 -7.037 1.00 93.31 80 TYR A CA 1
ATOM 614 C C . TYR A 1 80 ? -4.783 7.103 -5.947 1.00 93.31 80 TYR A C 1
ATOM 616 O O . TYR A 1 80 ? -5.467 7.715 -5.133 1.00 93.31 80 TYR A O 1
ATOM 624 N N . GLY A 1 81 ? -3.452 7.123 -5.865 1.00 92.50 81 GLY A N 1
ATOM 625 C CA . GLY A 1 81 ? -2.732 7.953 -4.888 1.00 92.50 81 GLY A CA 1
ATOM 626 C C . GLY A 1 81 ? -2.954 7.596 -3.409 1.00 92.50 81 GLY A C 1
ATOM 627 O O . GLY A 1 81 ? -2.432 8.296 -2.544 1.00 92.50 81 GLY A O 1
ATOM 628 N N . VAL A 1 82 ? -3.694 6.523 -3.098 1.00 96.44 82 VAL A N 1
ATOM 629 C CA . VAL A 1 82 ? -3.864 6.044 -1.720 1.00 96.44 82 VAL A CA 1
ATOM 630 C C . VAL A 1 82 ? -2.531 5.575 -1.162 1.00 96.44 82 VAL A C 1
ATOM 632 O O . VAL A 1 82 ? -1.817 4.820 -1.825 1.00 96.44 82 VAL A O 1
ATOM 635 N N . GLN A 1 83 ? -2.218 5.976 0.066 1.00 95.75 83 GLN A N 1
ATOM 636 C CA . GLN A 1 83 ? -1.011 5.557 0.772 1.00 95.75 83 GLN A CA 1
ATOM 637 C C . GLN A 1 83 ? -1.380 4.658 1.948 1.00 95.75 83 GLN A C 1
ATOM 639 O O . GLN A 1 83 ? -2.106 5.073 2.849 1.00 95.75 83 GLN A O 1
ATOM 644 N N . VAL A 1 84 ? -0.858 3.431 1.947 1.00 96.50 84 VAL A N 1
ATOM 645 C CA . VAL A 1 84 ? -1.011 2.484 3.059 1.00 96.50 84 VAL A CA 1
ATOM 646 C C . VAL A 1 84 ? 0.313 2.425 3.808 1.00 96.50 84 VAL A C 1
ATOM 648 O O . VAL A 1 84 ? 1.317 1.928 3.284 1.00 96.50 84 VAL A O 1
ATOM 651 N N . LEU A 1 85 ? 0.320 2.978 5.019 1.00 96.00 85 LEU A N 1
ATOM 652 C CA . LEU A 1 85 ? 1.514 3.231 5.816 1.00 96.00 85 LEU A CA 1
ATOM 653 C C . LEU A 1 85 ? 1.414 2.471 7.145 1.00 96.00 85 LEU A C 1
ATOM 655 O O . LEU A 1 85 ? 1.017 3.054 8.149 1.00 96.00 85 LEU A O 1
ATOM 659 N N . PRO A 1 86 ? 1.805 1.182 7.210 1.00 95.88 86 PRO A N 1
ATOM 660 C CA . PRO A 1 86 ? 1.787 0.387 8.447 1.00 95.88 86 PRO A CA 1
ATOM 661 C C . PRO A 1 86 ? 2.907 0.790 9.429 1.00 95.88 86 PRO A C 1
ATOM 663 O O . PRO A 1 86 ? 3.414 -0.023 10.205 1.00 95.88 86 PRO A O 1
ATOM 666 N N . TYR A 1 87 ? 3.357 2.040 9.355 1.00 95.19 87 TYR A N 1
ATOM 667 C CA . TYR A 1 87 ? 4.363 2.615 10.221 1.00 95.19 87 TYR A CA 1
ATOM 668 C C . TYR A 1 87 ? 4.127 4.119 10.400 1.00 95.19 87 TYR A C 1
ATOM 670 O O . TYR A 1 87 ? 3.561 4.779 9.532 1.00 95.19 87 TYR A O 1
ATOM 678 N N . ALA A 1 88 ? 4.655 4.665 11.489 1.00 94.94 88 ALA A N 1
ATOM 679 C CA . ALA A 1 88 ? 4.783 6.095 11.723 1.00 94.94 88 ALA A CA 1
ATOM 680 C C . ALA A 1 88 ? 6.143 6.382 12.366 1.00 94.94 88 ALA A C 1
ATOM 682 O O . ALA A 1 88 ? 6.660 5.574 13.139 1.00 94.94 88 ALA A O 1
ATOM 683 N N . VAL A 1 89 ? 6.740 7.526 12.042 1.00 93.62 89 VAL A N 1
ATOM 684 C CA . VAL A 1 89 ? 7.941 8.011 12.728 1.00 93.62 89 VAL A CA 1
ATOM 685 C C . VAL A 1 89 ? 7.550 9.254 13.507 1.00 93.62 89 VAL A C 1
ATOM 687 O O . VAL A 1 89 ? 7.290 10.296 12.914 1.00 93.62 89 VAL A O 1
ATOM 690 N N . GLN A 1 90 ? 7.498 9.128 14.825 1.00 92.31 90 GLN A N 1
ATOM 691 C CA . GLN A 1 90 ? 7.107 10.190 15.749 1.00 92.31 90 GLN A CA 1
ATOM 692 C C . GLN A 1 90 ? 7.965 10.094 17.009 1.00 92.31 90 GLN A C 1
ATOM 694 O O . GLN A 1 90 ? 8.449 9.017 17.353 1.00 92.31 90 GLN A O 1
ATOM 699 N N . ASP A 1 91 ? 8.240 11.232 17.644 1.00 92.31 91 ASP A N 1
ATOM 700 C CA . ASP A 1 91 ? 8.984 11.313 18.909 1.00 92.31 91 ASP A CA 1
ATOM 701 C C . ASP A 1 91 ? 10.323 10.546 18.930 1.00 92.31 91 ASP A C 1
ATOM 703 O O . ASP A 1 91 ? 10.735 9.970 19.936 1.00 92.31 91 ASP A O 1
ATOM 707 N N . GLY A 1 92 ? 11.030 10.516 17.793 1.00 93.62 92 GLY A N 1
ATOM 708 C CA . GLY A 1 92 ? 12.311 9.809 17.667 1.00 93.62 92 GLY A CA 1
ATOM 709 C C . GLY A 1 92 ? 12.190 8.280 17.692 1.00 93.62 92 GLY A C 1
ATOM 710 O O . GLY A 1 92 ? 13.175 7.580 17.962 1.00 93.62 92 GLY A O 1
ATOM 711 N N . ARG A 1 93 ? 11.002 7.741 17.405 1.00 95.31 93 ARG A N 1
ATOM 712 C CA . ARG A 1 93 ? 10.722 6.306 17.366 1.00 95.31 93 ARG A CA 1
ATOM 713 C C . ARG A 1 93 ? 9.986 5.932 16.083 1.00 95.31 93 ARG A C 1
ATOM 715 O O . ARG A 1 93 ? 9.186 6.688 15.543 1.00 95.31 93 ARG A O 1
ATOM 722 N N . LEU A 1 94 ? 10.304 4.747 15.579 1.00 95.31 94 LEU A N 1
ATOM 723 C CA . LEU A 1 94 ? 9.604 4.083 14.491 1.00 95.31 94 LEU A CA 1
ATOM 724 C C . LEU A 1 94 ? 8.548 3.165 15.105 1.00 95.31 94 LEU A C 1
ATOM 726 O O . LEU A 1 94 ? 8.887 2.150 15.713 1.00 95.31 94 LEU A O 1
ATOM 730 N N . HIS A 1 95 ? 7.287 3.523 14.928 1.00 95.69 95 HIS A N 1
ATOM 731 C CA . HIS A 1 95 ? 6.134 2.716 15.295 1.00 95.69 95 HIS A CA 1
ATOM 732 C C . HIS A 1 95 ? 5.760 1.879 14.081 1.00 95.69 95 HIS A C 1
ATOM 734 O O . HIS A 1 95 ? 5.571 2.427 13.001 1.00 95.69 95 HIS A O 1
ATOM 740 N N . ILE A 1 96 ? 5.687 0.561 14.234 1.00 96.19 96 ILE A N 1
ATOM 741 C CA . ILE A 1 96 ? 5.237 -0.362 13.188 1.00 96.19 96 ILE A CA 1
ATOM 742 C C . ILE A 1 96 ? 3.971 -1.029 13.697 1.00 96.19 96 ILE A C 1
ATOM 744 O O . ILE A 1 96 ? 4.000 -1.693 14.735 1.00 96.19 96 ILE A O 1
ATOM 748 N N . ALA A 1 97 ? 2.877 -0.885 12.961 1.00 96.88 97 ALA A N 1
ATOM 749 C CA . ALA A 1 97 ? 1.587 -1.429 13.347 1.00 96.88 97 ALA A CA 1
ATOM 750 C C . ALA A 1 97 ? 0.851 -1.967 12.109 1.00 96.88 97 ALA A C 1
ATOM 752 O O . ALA A 1 97 ? 0.763 -1.268 11.096 1.00 96.88 97 ALA A O 1
ATOM 753 N N . PRO A 1 98 ? 0.352 -3.216 12.156 1.00 97.12 98 PRO A N 1
ATOM 754 C CA . PRO A 1 98 ? -0.296 -3.833 11.012 1.00 97.12 98 PRO A CA 1
ATOM 755 C C . PRO A 1 98 ? -1.599 -3.118 10.663 1.00 97.12 98 PRO A C 1
ATOM 757 O O . PRO A 1 98 ? -2.281 -2.596 11.542 1.00 97.12 98 PRO A O 1
ATOM 760 N N . ILE A 1 99 ? -1.946 -3.130 9.380 1.00 98.31 99 ILE A N 1
ATOM 761 C CA . ILE A 1 99 ? -3.193 -2.566 8.860 1.00 98.31 99 ILE A CA 1
ATOM 762 C C . ILE A 1 99 ? -4.073 -3.711 8.376 1.00 98.31 99 ILE A C 1
ATOM 764 O O . ILE A 1 99 ? -3.595 -4.610 7.677 1.00 98.31 99 ILE A O 1
ATOM 768 N N . HIS A 1 100 ? -5.355 -3.656 8.728 1.00 98.31 100 HIS A N 1
ATOM 769 C CA . HIS A 1 100 ? -6.368 -4.585 8.245 1.00 98.31 100 HIS A CA 1
ATOM 770 C C . HIS A 1 100 ? -7.463 -3.839 7.477 1.00 98.31 100 HIS A C 1
ATOM 772 O O . HIS A 1 100 ? -7.995 -2.842 7.967 1.00 98.31 100 HIS A O 1
ATOM 778 N N . ILE A 1 101 ? -7.800 -4.343 6.290 1.00 98.12 101 ILE A N 1
ATOM 779 C CA . ILE A 1 101 ? -8.882 -3.848 5.439 1.00 98.12 101 ILE A CA 1
ATOM 780 C C . ILE A 1 101 ? -9.831 -5.009 5.136 1.00 98.12 101 ILE A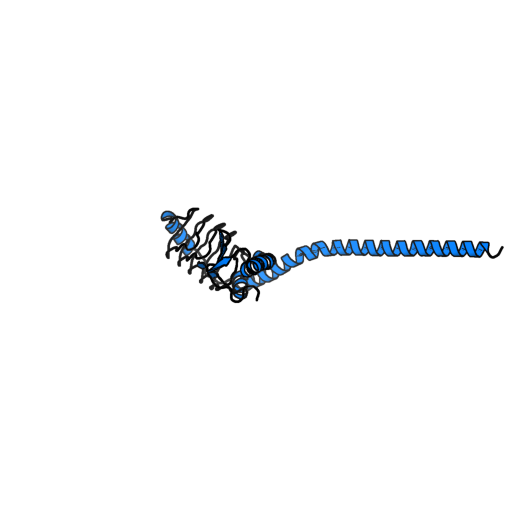 C 1
ATOM 782 O O . ILE A 1 101 ? -9.447 -5.958 4.447 1.00 98.12 101 ILE A O 1
ATOM 786 N N . GLY A 1 102 ? -11.055 -4.918 5.655 1.00 97.62 102 GLY A N 1
ATOM 787 C CA . GLY A 1 102 ? -12.103 -5.921 5.493 1.00 97.62 102 GLY A CA 1
ATOM 788 C C . GLY A 1 102 ? -12.653 -6.015 4.070 1.00 97.62 102 GLY A C 1
ATOM 789 O O . GLY A 1 102 ? -12.362 -5.187 3.207 1.00 97.62 102 GLY A O 1
ATOM 790 N N . ARG A 1 103 ? -13.448 -7.057 3.824 1.00 95.25 103 ARG A N 1
ATOM 791 C CA . ARG A 1 103 ? -14.008 -7.404 2.509 1.00 95.25 103 ARG A CA 1
ATOM 792 C C . ARG A 1 103 ? -14.934 -6.327 1.957 1.00 95.25 103 ARG A C 1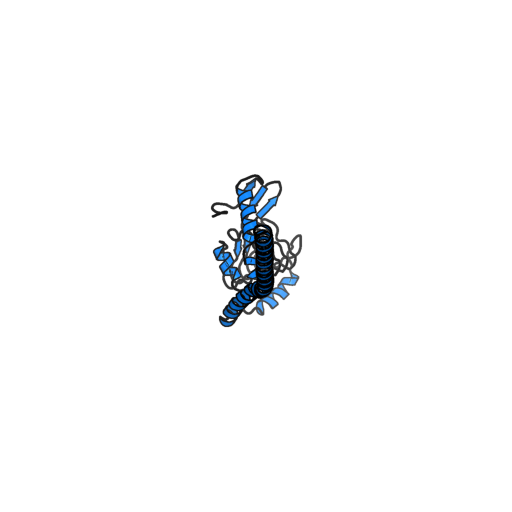
ATOM 794 O O . ARG A 1 103 ? -15.642 -5.683 2.721 1.00 95.25 103 ARG A O 1
ATOM 801 N N . ASP A 1 104 ? -15.011 -6.211 0.628 1.00 92.31 104 ASP A N 1
ATOM 802 C CA . ASP A 1 104 ? -15.971 -5.326 -0.070 1.00 92.31 104 ASP A CA 1
ATOM 803 C C . ASP A 1 104 ? -15.811 -3.847 0.343 1.00 92.31 104 ASP A C 1
ATOM 805 O O . ASP A 1 104 ? -16.746 -3.052 0.283 1.00 92.31 104 ASP A O 1
ATOM 809 N N . THR A 1 105 ? -14.613 -3.482 0.806 1.00 94.19 105 THR A N 1
ATOM 810 C CA . THR A 1 105 ? -14.289 -2.133 1.270 1.00 94.19 105 THR A CA 1
ATOM 811 C C . THR A 1 105 ? -13.691 -1.300 0.143 1.00 94.19 105 THR A C 1
ATOM 813 O O . THR A 1 105 ? -12.857 -1.760 -0.641 1.00 94.19 105 THR A O 1
ATOM 816 N N . PHE A 1 106 ? -14.102 -0.038 0.084 1.00 93.12 106 PHE A N 1
ATOM 817 C CA . PHE A 1 106 ? -13.620 0.963 -0.855 1.00 93.12 106 PHE A CA 1
ATOM 818 C C . PHE A 1 106 ? -12.776 2.014 -0.131 1.00 93.12 106 PHE A C 1
ATOM 820 O O . PHE A 1 106 ? -13.223 2.610 0.850 1.00 93.12 106 PHE A O 1
ATOM 827 N N . ILE A 1 107 ? -11.571 2.275 -0.639 1.00 95.69 107 ILE A N 1
ATOM 828 C CA . ILE A 1 107 ? -10.705 3.362 -0.179 1.00 95.69 107 ILE A CA 1
ATOM 829 C C . ILE A 1 107 ? -10.587 4.413 -1.280 1.00 95.69 107 ILE A C 1
ATOM 831 O O . ILE A 1 107 ? -10.005 4.142 -2.330 1.00 95.69 107 ILE A O 1
ATOM 835 N N . GLY A 1 108 ? -11.113 5.609 -1.030 1.00 93.94 108 GLY A N 1
ATOM 836 C CA . GLY A 1 108 ? -11.132 6.712 -1.986 1.00 93.94 108 GLY A CA 1
ATOM 837 C C . GLY A 1 108 ? -9.750 7.272 -2.323 1.00 93.94 108 GLY A C 1
ATOM 838 O O . GLY A 1 108 ? -8.796 7.131 -1.560 1.00 93.94 108 GLY A O 1
ATOM 839 N N . THR A 1 109 ? -9.640 7.918 -3.481 1.00 94.69 109 THR A N 1
ATOM 840 C CA . THR A 1 109 ? -8.393 8.469 -4.043 1.00 94.69 109 THR A CA 1
ATOM 841 C C . THR A 1 109 ? -7.720 9.442 -3.080 1.00 94.69 109 THR A C 1
ATOM 843 O O . THR A 1 109 ? -8.375 10.240 -2.408 1.00 94.69 109 THR A O 1
ATOM 846 N N . ASN A 1 110 ? -6.386 9.426 -3.064 1.00 95.62 110 ASN A N 1
ATOM 847 C CA . ASN A 1 110 ? -5.533 10.298 -2.250 1.00 95.62 110 ASN A CA 1
ATOM 848 C C . ASN A 1 110 ? -5.783 10.204 -0.735 1.00 95.62 110 ASN A C 1
ATOM 850 O O . ASN A 1 110 ? -5.401 11.111 0.004 1.00 95.62 110 ASN A O 1
ATOM 854 N N . SER A 1 111 ? -6.413 9.126 -0.269 1.00 96.81 111 SER A N 1
ATOM 855 C CA . SER A 1 111 ? -6.568 8.857 1.158 1.00 96.81 111 SER A CA 1
ATOM 856 C C . SER A 1 111 ? -5.309 8.224 1.752 1.00 96.81 111 SER A C 1
ATOM 858 O O . SER A 1 111 ? -4.533 7.554 1.067 1.00 96.81 111 SER A O 1
ATOM 860 N N . ILE A 1 112 ? -5.094 8.436 3.045 1.00 97.06 112 ILE A N 1
ATOM 861 C CA . ILE A 1 112 ? -3.950 7.902 3.789 1.00 97.06 112 ILE A CA 1
ATOM 862 C C . ILE A 1 112 ? -4.480 6.987 4.886 1.00 97.06 112 ILE A C 1
ATOM 864 O O . ILE A 1 112 ? -5.382 7.369 5.630 1.00 97.06 112 ILE A O 1
ATOM 868 N N . ILE A 1 113 ? -3.915 5.785 4.976 1.00 97.44 113 ILE A N 1
ATOM 869 C CA . ILE A 1 113 ? -4.221 4.803 6.016 1.00 97.44 113 ILE A CA 1
ATOM 870 C C . ILE A 1 113 ? -2.972 4.616 6.875 1.00 97.44 113 ILE A C 1
ATOM 872 O O . ILE A 1 113 ? -1.963 4.091 6.394 1.00 97.44 113 ILE A O 1
ATOM 876 N N . GLU A 1 114 ? -3.033 5.064 8.125 1.00 96.56 114 GLU A N 1
ATOM 877 C CA . GLU A 1 114 ? -1.928 4.970 9.080 1.00 96.56 114 GLU A CA 1
ATOM 878 C C . GLU A 1 114 ? -1.886 3.615 9.806 1.00 96.56 114 GLU A C 1
ATOM 880 O O . GLU A 1 114 ? -2.839 2.831 9.808 1.00 96.56 114 GLU A O 1
ATOM 885 N N . GLY A 1 115 ? -0.735 3.323 10.415 1.00 96.25 115 GLY A N 1
ATOM 886 C CA . GLY A 1 115 ? -0.461 2.040 11.053 1.00 96.25 115 GLY A CA 1
ATOM 887 C C . GLY A 1 115 ? -1.415 1.729 12.202 1.00 96.25 115 GLY A C 1
ATOM 888 O O . GLY A 1 115 ? -1.780 2.602 12.981 1.00 96.25 115 GLY A O 1
ATOM 889 N N . GLY A 1 116 ? -1.814 0.463 12.316 1.00 96.50 116 GLY A N 1
ATOM 890 C CA . GLY A 1 116 ? -2.742 0.008 13.355 1.00 96.50 116 GLY A CA 1
ATOM 891 C C . GLY A 1 116 ? -4.217 0.159 12.985 1.00 96.50 116 GLY A C 1
ATOM 892 O O . GLY A 1 116 ? -5.071 -0.385 13.688 1.00 96.50 116 GLY A O 1
ATOM 893 N N . ALA A 1 117 ? -4.531 0.834 11.873 1.00 97.38 117 ALA A N 1
ATOM 894 C CA . ALA A 1 117 ? -5.900 0.978 11.401 1.00 97.38 117 ALA A CA 1
ATOM 895 C C . ALA A 1 117 ? -6.568 -0.385 11.139 1.00 97.38 117 ALA A C 1
ATOM 897 O O . ALA A 1 117 ? -6.002 -1.279 10.496 1.00 97.38 117 ALA A O 1
ATOM 898 N N . LYS A 1 118 ? -7.808 -0.523 11.615 1.00 98.06 118 LYS A N 1
ATOM 899 C CA . LYS A 1 118 ? -8.674 -1.686 11.390 1.00 98.06 118 LYS A CA 1
ATOM 900 C C . LYS A 1 118 ? -9.953 -1.222 10.723 1.00 98.06 118 LYS A C 1
ATOM 902 O O . LYS A 1 118 ? -10.835 -0.666 11.374 1.00 98.06 118 LYS A O 1
ATOM 907 N N . ILE A 1 119 ? -10.035 -1.447 9.423 1.00 98.06 119 ILE A N 1
ATOM 908 C CA . ILE A 1 119 ? -11.184 -1.071 8.612 1.00 98.06 119 ILE A CA 1
ATOM 909 C C . ILE A 1 119 ? -12.050 -2.310 8.431 1.00 98.06 119 ILE A C 1
ATOM 911 O O . ILE A 1 119 ? -11.562 -3.334 7.957 1.00 98.06 119 ILE A O 1
ATOM 915 N N . GLY A 1 120 ? -13.313 -2.210 8.837 1.00 97.19 120 GLY A N 1
ATOM 916 C CA . GLY A 1 120 ? -14.306 -3.266 8.702 1.00 97.19 120 GLY A CA 1
ATOM 917 C C . GLY A 1 120 ? -14.643 -3.623 7.253 1.00 97.19 120 GLY A C 1
ATOM 918 O O . GLY A 1 120 ? -14.066 -3.097 6.299 1.00 97.19 120 GLY A O 1
ATOM 919 N N . SER A 1 121 ? -15.600 -4.530 7.095 1.00 95.50 121 SER A N 1
ATOM 920 C CA . SER A 1 121 ? -16.122 -4.967 5.797 1.00 95.50 121 SER A CA 1
ATOM 921 C C . SER A 1 121 ? -17.242 -4.055 5.296 1.00 95.50 121 SER A C 1
ATOM 923 O O . SER A 1 121 ? -18.018 -3.523 6.091 1.00 95.50 121 SER A O 1
ATOM 925 N N . GLY A 1 122 ? -17.361 -3.883 3.980 1.00 91.81 122 GLY A N 1
ATOM 926 C CA . GLY A 1 122 ? -18.379 -3.032 3.356 1.00 91.81 122 GLY A CA 1
ATOM 927 C C . GLY A 1 122 ? -18.209 -1.549 3.694 1.00 91.81 122 GLY A C 1
ATOM 928 O O . GLY A 1 122 ? -19.181 -0.792 3.691 1.00 91.81 122 GLY A O 1
ATOM 929 N N . VAL A 1 123 ? -16.996 -1.138 4.071 1.00 93.88 123 VAL A N 1
ATOM 930 C CA . VAL A 1 123 ? -16.699 0.240 4.461 1.00 93.88 123 VAL A CA 1
ATOM 931 C C . VAL A 1 123 ? -16.375 1.070 3.229 1.00 93.88 123 VAL A C 1
ATOM 933 O O . VAL A 1 123 ? -15.742 0.600 2.290 1.00 93.88 123 VAL A O 1
ATOM 936 N N . ALA A 1 124 ? -16.751 2.342 3.252 1.00 93.81 124 ALA A N 1
ATOM 937 C CA . ALA A 1 124 ? -16.300 3.307 2.266 1.00 93.81 124 ALA A CA 1
ATOM 938 C C . ALA A 1 124 ? -15.541 4.449 2.932 1.00 93.81 124 ALA A C 1
ATOM 940 O O . ALA A 1 124 ? -16.118 5.289 3.625 1.00 93.81 124 ALA A O 1
ATOM 941 N N . ILE A 1 125 ? -14.243 4.510 2.678 1.00 95.19 125 ILE A N 1
ATOM 942 C CA . ILE A 1 125 ? -13.435 5.681 2.987 1.00 95.19 125 ILE A CA 1
ATOM 943 C C . ILE A 1 125 ? -13.547 6.627 1.801 1.00 95.19 125 ILE A C 1
ATOM 945 O O . ILE A 1 125 ? -13.211 6.258 0.678 1.00 95.19 125 ILE A O 1
ATOM 949 N N . LEU A 1 126 ? -14.047 7.834 2.035 1.00 94.06 126 LEU A N 1
ATOM 950 C CA . LEU A 1 126 ? -14.193 8.835 0.991 1.00 94.06 126 LEU A CA 1
ATOM 951 C C . LEU A 1 126 ? -12.828 9.345 0.528 1.00 94.06 126 LEU A C 1
ATOM 953 O O . LEU A 1 126 ? -11.799 9.158 1.179 1.00 94.06 126 LEU A O 1
ATOM 957 N N . GLU A 1 127 ? -12.839 10.006 -0.619 1.00 93.38 127 GLU A N 1
ATOM 958 C CA . GLU A 1 127 ? -11.673 10.647 -1.218 1.00 93.38 127 GLU A CA 1
ATOM 959 C C . GLU A 1 127 ? -10.978 11.607 -0.229 1.00 93.38 127 GLU A C 1
ATOM 961 O O . GLU A 1 127 ? -11.631 12.210 0.628 1.00 93.38 127 GLU A O 1
ATOM 966 N N . GLN A 1 128 ? -9.657 11.764 -0.360 1.00 95.31 128 GLN A N 1
ATOM 967 C CA . GLN A 1 128 ? -8.835 12.723 0.396 1.00 95.31 128 GLN A CA 1
ATOM 968 C C . GLN A 1 128 ? -9.010 12.643 1.924 1.00 95.31 128 GLN A C 1
ATOM 970 O O . GLN A 1 128 ? -9.011 13.660 2.621 1.00 95.31 128 GLN A O 1
ATOM 975 N N . SER A 1 129 ? -9.178 11.431 2.450 1.00 96.50 129 SER A N 1
ATOM 976 C CA . SER A 1 129 ? -9.430 11.190 3.872 1.00 96.50 129 SER A CA 1
ATOM 977 C C . SER A 1 129 ? -8.209 10.603 4.576 1.00 96.50 129 SER A C 1
ATOM 979 O O . SER A 1 129 ? -7.381 9.932 3.962 1.00 96.50 129 SER A O 1
ATOM 981 N N . LEU A 1 130 ? -8.097 10.841 5.882 1.00 96.62 130 LEU A N 1
ATOM 982 C CA . LEU A 1 130 ? -7.014 10.307 6.712 1.00 96.62 130 LEU A CA 1
ATOM 983 C C . LEU A 1 130 ? -7.589 9.356 7.760 1.00 96.62 130 LEU A C 1
ATOM 985 O O . LEU A 1 130 ? -8.261 9.799 8.687 1.00 96.62 130 LEU A O 1
ATOM 989 N N . VAL A 1 131 ? -7.309 8.061 7.630 1.00 97.06 131 VAL A N 1
ATOM 990 C CA . VAL A 1 131 ? -7.571 7.090 8.697 1.00 97.06 131 VAL A CA 1
ATOM 991 C C . VAL A 1 131 ? -6.375 7.109 9.636 1.00 97.06 131 VAL A C 1
ATOM 993 O O . VAL A 1 131 ? -5.267 6.749 9.234 1.00 97.06 131 VAL A O 1
ATOM 996 N N . HIS A 1 132 ? -6.611 7.562 10.864 1.00 94.75 132 HIS A N 1
ATOM 997 C CA . HIS A 1 132 ? -5.568 7.758 11.860 1.00 94.75 132 HIS A CA 1
ATOM 998 C C . HIS A 1 132 ? -5.004 6.438 12.387 1.00 94.75 132 HIS A C 1
ATOM 1000 O O . HIS A 1 132 ? -5.646 5.384 12.307 1.00 94.75 132 HIS A O 1
ATOM 1006 N N . ALA A 1 133 ? -3.808 6.516 12.966 1.00 94.19 133 ALA A N 1
ATOM 1007 C CA . ALA A 1 133 ? -3.175 5.383 13.620 1.00 94.19 133 ALA A CA 1
ATOM 1008 C C . ALA A 1 133 ? -4.098 4.750 14.677 1.00 94.19 133 ALA A C 1
ATOM 1010 O O . ALA A 1 133 ? -4.813 5.446 15.401 1.00 94.19 133 ALA A O 1
ATOM 1011 N N . ASP A 1 134 ? -4.099 3.416 14.727 1.00 94.88 134 ASP A N 1
ATOM 1012 C CA . ASP A 1 134 ? -4.919 2.592 15.632 1.00 94.88 134 ASP A CA 1
ATOM 1013 C C . ASP A 1 134 ? -6.446 2.818 15.545 1.00 94.88 134 ASP A C 1
ATOM 1015 O O . ASP A 1 134 ? -7.212 2.325 16.381 1.00 94.88 134 ASP A O 1
ATOM 1019 N N . GLN A 1 135 ? -6.925 3.526 14.518 1.00 95.50 135 GLN A N 1
ATOM 1020 C CA . GLN A 1 135 ? -8.345 3.800 14.348 1.00 95.50 135 GLN A CA 1
ATOM 1021 C C . GLN A 1 135 ? -9.112 2.552 13.901 1.00 95.50 135 GLN A C 1
ATOM 1023 O O . GLN A 1 135 ? -8.736 1.862 12.951 1.00 95.50 135 GLN A O 1
ATOM 1028 N N . VAL A 1 136 ? -10.243 2.295 14.560 1.00 97.06 136 VAL A N 1
ATOM 1029 C CA . VAL A 1 136 ? -11.169 1.218 14.195 1.00 97.06 136 VAL A CA 1
ATOM 1030 C C . VAL A 1 136 ? -12.380 1.815 13.492 1.00 97.06 136 VAL A C 1
ATOM 1032 O O . VAL A 1 136 ? -13.069 2.666 14.055 1.00 97.06 136 VAL A O 1
ATOM 1035 N N . ILE A 1 137 ? -12.642 1.357 12.272 1.00 96.75 137 ILE A N 1
ATOM 1036 C CA . ILE A 1 137 ? -13.803 1.751 11.476 1.00 96.75 137 ILE A CA 1
ATOM 1037 C C . ILE A 1 137 ? -14.754 0.551 11.394 1.00 96.75 137 ILE A C 1
ATOM 1039 O O . ILE A 1 137 ? -14.358 -0.475 10.837 1.00 96.75 137 ILE A O 1
ATOM 1043 N N . PRO A 1 138 ? -15.973 0.642 11.959 1.00 95.88 138 PRO A N 1
ATOM 1044 C CA . PRO A 1 138 ? -16.934 -0.458 11.954 1.00 95.88 138 PRO A CA 1
ATOM 1045 C C . PRO A 1 138 ? -17.420 -0.840 10.555 1.00 95.88 138 PRO A C 1
ATOM 1047 O O . PRO A 1 138 ? -17.394 -0.028 9.631 1.00 95.88 138 PRO A O 1
ATOM 1050 N N . ASP A 1 139 ? -17.928 -2.066 10.434 1.00 94.19 139 ASP A N 1
ATOM 1051 C CA . ASP A 1 139 ? -18.488 -2.602 9.194 1.00 94.19 139 ASP A CA 1
ATOM 1052 C C . ASP A 1 139 ? -19.652 -1.758 8.652 1.00 94.19 139 ASP A C 1
ATOM 1054 O O . ASP A 1 139 ? -20.485 -1.238 9.400 1.00 94.19 139 ASP A O 1
ATOM 1058 N N . ASN A 1 140 ? -19.786 -1.733 7.327 1.00 90.50 140 ASN A N 1
ATOM 1059 C CA . ASN A 1 140 ? -20.890 -1.114 6.597 1.00 90.50 140 ASN A CA 1
ATOM 1060 C C . ASN A 1 140 ? -21.058 0.388 6.877 1.00 90.50 140 ASN A C 1
ATOM 1062 O O . ASN A 1 140 ? -22.182 0.900 6.868 1.00 90.50 140 ASN A O 1
ATOM 1066 N N . GLU A 1 141 ? -19.972 1.106 7.150 1.00 91.31 141 GLU A N 1
ATOM 1067 C CA . GLU A 1 141 ? -19.991 2.551 7.375 1.00 91.31 141 GLU A CA 1
ATOM 1068 C C . GLU A 1 141 ? -19.290 3.321 6.258 1.00 91.31 141 GLU A C 1
ATOM 1070 O O . GLU A 1 141 ? -18.416 2.803 5.571 1.00 91.31 141 GLU A O 1
ATOM 1075 N N . ALA A 1 142 ? -19.652 4.593 6.097 1.00 93.00 142 ALA A N 1
ATOM 1076 C CA . ALA A 1 142 ? -18.912 5.518 5.252 1.00 93.00 142 ALA A CA 1
ATOM 1077 C C . ALA A 1 142 ? -18.235 6.571 6.131 1.00 93.00 142 ALA A C 1
ATOM 1079 O O . ALA A 1 142 ? -18.854 7.097 7.056 1.00 93.00 142 ALA A O 1
ATOM 1080 N N . TRP A 1 143 ? -16.971 6.869 5.856 1.00 94.88 143 TRP A N 1
ATOM 1081 C CA . TRP A 1 143 ? -16.137 7.775 6.641 1.00 94.88 143 TRP A CA 1
ATOM 1082 C C . TRP A 1 143 ? -15.353 8.694 5.714 1.00 94.88 143 TRP A C 1
ATOM 1084 O O . TRP A 1 143 ? -14.862 8.253 4.682 1.00 94.88 143 TRP A O 1
ATOM 1094 N N . GLY A 1 144 ? -15.211 9.969 6.067 1.00 94.88 144 GLY A N 1
ATOM 1095 C CA . GLY A 1 144 ? -14.460 10.910 5.244 1.00 94.88 144 GLY A CA 1
ATOM 1096 C C . GLY A 1 144 ? -13.965 12.148 5.980 1.00 94.88 144 GLY A C 1
ATOM 1097 O O . GLY A 1 144 ? -14.515 12.524 7.020 1.00 94.88 144 GLY A O 1
ATOM 1098 N N . GLY A 1 145 ? -12.937 12.778 5.412 1.00 92.44 145 GLY A N 1
ATOM 1099 C CA . GLY A 1 145 ? -12.316 14.013 5.888 1.00 92.44 145 GLY A CA 1
ATOM 1100 C C . GLY A 1 145 ? -10.978 13.821 6.609 1.00 92.44 145 GLY A C 1
ATOM 1101 O O . GLY A 1 145 ? -10.475 12.709 6.769 1.00 92.44 145 GLY A O 1
ATOM 1102 N N . SER A 1 146 ? -10.411 14.945 7.050 1.00 90.94 146 SER A N 1
ATOM 1103 C CA . SER A 1 146 ? -9.239 15.023 7.925 1.00 90.94 146 SER A CA 1
ATOM 1104 C C . SER A 1 146 ? -9.457 16.174 8.921 1.00 90.94 146 SER A C 1
ATOM 1106 O O . SER A 1 146 ? -9.380 17.339 8.521 1.00 90.94 146 SER A O 1
ATOM 1108 N N . PRO A 1 147 ? -9.827 15.894 10.187 1.00 88.00 147 PRO A N 1
ATOM 1109 C CA . PRO A 1 147 ? -10.006 14.569 10.793 1.00 88.00 147 PRO A CA 1
ATOM 1110 C C . PRO A 1 147 ? -11.182 13.788 10.199 1.00 88.00 147 PRO A C 1
ATOM 1112 O O . PRO A 1 147 ? -12.205 14.372 9.829 1.00 88.00 147 PRO A O 1
ATOM 1115 N N . ILE A 1 148 ? -11.049 12.466 10.134 1.00 93.69 148 ILE A N 1
ATOM 1116 C CA . ILE A 1 148 ? -12.069 11.606 9.534 1.00 93.69 148 ILE A CA 1
ATOM 1117 C C . ILE A 1 148 ? -13.300 11.469 10.436 1.00 93.69 148 ILE A C 1
ATOM 1119 O O . ILE A 1 148 ? -13.199 11.282 11.651 1.00 93.69 148 ILE A O 1
ATOM 1123 N N . LYS A 1 149 ? -14.488 11.567 9.835 1.00 94.06 149 LYS A N 1
ATOM 1124 C CA . LYS A 1 149 ? -15.781 11.435 10.521 1.00 94.06 149 LYS A CA 1
ATOM 1125 C C . LYS A 1 149 ? -16.733 10.561 9.717 1.00 94.06 149 LYS A C 1
ATOM 1127 O O . LYS A 1 149 ? -16.639 10.510 8.491 1.00 94.06 149 LYS A O 1
ATOM 1132 N N . ARG A 1 150 ? -17.676 9.921 10.408 1.00 93.62 150 ARG A N 1
ATOM 1133 C CA . ARG A 1 150 ? -18.758 9.143 9.795 1.00 93.62 150 ARG A CA 1
ATOM 1134 C C . ARG A 1 150 ? -19.641 10.026 8.905 1.00 93.62 150 ARG A C 1
ATOM 1136 O O . ARG A 1 150 ? -19.956 11.158 9.264 1.00 93.62 150 ARG A O 1
ATOM 1143 N N . GLN A 1 151 ? -20.048 9.488 7.761 1.00 89.69 151 GLN A N 1
ATOM 1144 C CA . GLN A 1 151 ? -20.828 10.156 6.722 1.00 89.69 151 GLN A CA 1
ATOM 1145 C C . GLN A 1 151 ? -22.101 9.351 6.444 1.00 89.69 151 GLN A C 1
ATOM 1147 O O . GLN A 1 151 ? -22.071 8.329 5.765 1.00 89.69 151 GLN A O 1
ATOM 1152 N N . GLU A 1 152 ? -23.242 9.802 6.958 1.00 81.06 152 GLU A N 1
ATOM 1153 C CA . GLU A 1 152 ? -24.509 9.069 6.800 1.00 81.06 152 GLU A CA 1
ATOM 1154 C C . GLU A 1 152 ? -25.101 9.230 5.394 1.00 81.06 152 GLU A C 1
ATOM 1156 O O . GLU A 1 152 ? -25.581 8.267 4.795 1.00 81.06 152 GLU A O 1
ATOM 1161 N N . THR A 1 153 ? -24.996 10.431 4.821 1.00 72.75 153 THR A N 1
ATOM 1162 C CA . THR A 1 153 ? -25.603 10.787 3.530 1.00 72.75 153 THR A CA 1
ATOM 1163 C C . THR A 1 153 ? -25.013 9.994 2.362 1.00 72.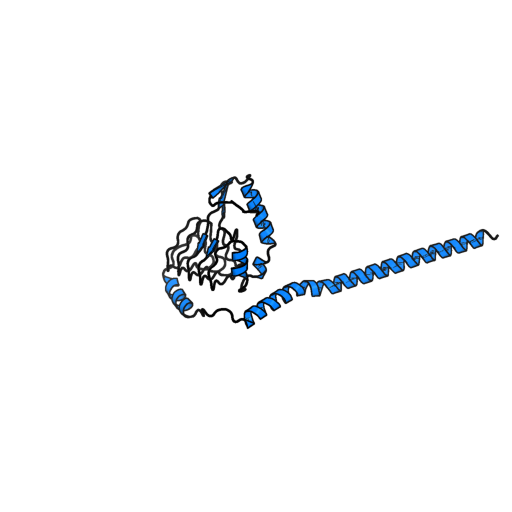75 153 THR A C 1
ATOM 1165 O O . THR A 1 153 ? -25.731 9.580 1.450 1.00 72.75 153 THR A O 1
ATOM 1168 N N . VAL A 1 154 ? -23.702 9.742 2.399 1.00 72.44 154 VAL A N 1
ATOM 1169 C CA . VAL A 1 154 ? -22.957 9.154 1.274 1.00 72.44 154 VAL A CA 1
ATOM 1170 C C . VAL A 1 154 ? -23.180 7.643 1.159 1.00 72.44 154 VAL A C 1
ATOM 1172 O O . VAL A 1 154 ? -23.026 7.076 0.078 1.00 72.44 154 VAL A O 1
ATOM 1175 N N . ARG A 1 155 ? -23.649 6.988 2.230 1.00 70.19 155 ARG A N 1
ATOM 1176 C CA . ARG A 1 155 ? -23.963 5.551 2.235 1.00 70.19 155 ARG A CA 1
ATOM 1177 C C . ARG A 1 155 ? -24.967 5.163 1.148 1.00 70.19 155 ARG A C 1
ATOM 1179 O O . ARG A 1 155 ? -24.807 4.125 0.508 1.00 70.19 155 ARG A O 1
ATOM 1186 N N . SER A 1 156 ? -25.989 5.991 0.933 1.00 70.94 156 SER A N 1
ATOM 1187 C CA . SER A 1 156 ? -27.036 5.728 -0.064 1.00 70.94 156 SER A CA 1
ATOM 1188 C C . SER A 1 156 ? -26.471 5.654 -1.489 1.00 70.94 156 SER A C 1
ATOM 1190 O O . SER A 1 156 ? -26.748 4.702 -2.215 1.00 70.94 156 SER A O 1
ATOM 1192 N N . LEU A 1 157 ? -25.598 6.598 -1.852 1.00 73.06 157 LEU A N 1
ATOM 1193 C CA . LEU A 1 157 ? -24.920 6.635 -3.149 1.00 73.06 157 LEU A CA 1
ATOM 1194 C C . LEU A 1 157 ? -23.952 5.464 -3.326 1.00 73.06 157 LEU A C 1
ATOM 1196 O O . LEU A 1 157 ? -23.933 4.839 -4.381 1.00 73.06 157 LEU A O 1
ATOM 1200 N N . LEU A 1 158 ? -23.189 5.127 -2.287 1.00 72.88 158 LEU A N 1
ATOM 1201 C CA . LEU A 1 158 ? -22.256 4.000 -2.325 1.00 72.88 158 LEU A CA 1
ATOM 1202 C C . LEU A 1 158 ? -22.975 2.663 -2.494 1.00 72.88 158 LEU A C 1
ATOM 1204 O O . LEU A 1 158 ? -22.500 1.811 -3.232 1.00 72.88 158 LEU A O 1
ATOM 1208 N N . THR A 1 159 ? -24.146 2.503 -1.878 1.00 72.50 159 THR A N 1
ATOM 1209 C CA . THR A 1 159 ? -24.974 1.299 -2.046 1.00 72.50 159 THR A CA 1
ATOM 1210 C C . THR A 1 159 ? -25.434 1.147 -3.499 1.00 72.50 159 THR A C 1
ATOM 1212 O O . THR A 1 159 ? -25.385 0.053 -4.061 1.00 72.50 159 THR A O 1
ATOM 1215 N N . ILE A 1 160 ? -25.833 2.253 -4.137 1.00 74.62 160 ILE A N 1
ATOM 1216 C CA . ILE A 1 160 ? -26.213 2.270 -5.556 1.00 74.62 160 ILE A CA 1
ATOM 1217 C C . ILE A 1 160 ? -25.007 1.924 -6.433 1.00 74.62 160 ILE A C 1
ATOM 1219 O O . ILE A 1 160 ? -25.112 1.048 -7.287 1.00 74.62 160 ILE A O 1
ATOM 1223 N N . LEU A 1 161 ? -23.853 2.550 -6.197 1.00 71.88 161 LEU A N 1
ATOM 1224 C CA . LEU A 1 161 ? -22.633 2.253 -6.948 1.00 71.88 161 LEU A CA 1
ATOM 1225 C C . LEU A 1 161 ? -22.219 0.787 -6.784 1.00 71.88 161 LEU A C 1
ATOM 1227 O O . LEU A 1 161 ? -21.989 0.119 -7.789 1.00 71.88 161 LEU A O 1
ATOM 1231 N N . ALA A 1 162 ? -22.229 0.255 -5.561 1.00 73.44 162 ALA A N 1
ATOM 1232 C CA . ALA A 1 162 ? -21.918 -1.143 -5.271 1.00 73.44 162 ALA A CA 1
ATOM 1233 C C . ALA A 1 162 ? -22.833 -2.114 -6.037 1.00 73.44 162 ALA A C 1
ATOM 1235 O O . ALA A 1 162 ? -22.360 -3.118 -6.564 1.00 73.44 162 ALA A O 1
ATOM 1236 N N . SER A 1 163 ? -24.123 -1.788 -6.186 1.00 73.25 163 SER A N 1
ATOM 1237 C CA . SER A 1 163 ? -25.069 -2.596 -6.973 1.00 73.25 163 SER A CA 1
ATOM 1238 C C . SER A 1 163 ? -24.770 -2.639 -8.478 1.00 73.25 163 SER A C 1
ATOM 1240 O O . SER A 1 163 ? -25.245 -3.534 -9.174 1.00 73.25 163 SER A O 1
ATOM 1242 N N . THR A 1 164 ? -23.971 -1.695 -8.981 1.00 75.19 164 THR A N 1
ATOM 1243 C CA . THR A 1 164 ? -23.584 -1.606 -10.398 1.00 75.19 164 THR A CA 1
ATOM 1244 C C . THR A 1 164 ? -22.202 -2.189 -10.688 1.00 75.19 164 THR A C 1
ATOM 1246 O O . THR A 1 164 ? -21.801 -2.249 -11.850 1.00 75.19 164 THR A O 1
ATOM 1249 N N . VAL A 1 165 ? -21.468 -2.624 -9.657 1.00 74.00 165 VAL A N 1
ATOM 1250 C CA . VAL A 1 165 ? -20.114 -3.164 -9.812 1.00 74.00 165 VAL A CA 1
ATOM 1251 C C . VAL A 1 165 ? -20.167 -4.543 -10.464 1.00 74.00 165 VAL A C 1
ATOM 1253 O O . VAL A 1 165 ? -20.773 -5.481 -9.945 1.00 74.00 165 VAL A O 1
ATOM 1256 N N . ASP A 1 166 ? -19.474 -4.679 -11.592 1.00 74.06 166 ASP A N 1
ATOM 1257 C CA . ASP A 1 166 ? -19.255 -5.972 -12.226 1.00 74.06 166 ASP A CA 1
ATOM 1258 C C . ASP A 1 166 ? -18.163 -6.745 -11.471 1.00 74.06 166 ASP A C 1
ATOM 1260 O O . ASP A 1 166 ? -17.002 -6.339 -11.444 1.00 74.06 166 ASP A O 1
ATOM 1264 N N . LYS A 1 167 ? -18.537 -7.871 -10.852 1.00 74.88 167 LYS A N 1
ATOM 1265 C CA . LYS A 1 167 ? -17.615 -8.752 -10.110 1.00 74.88 167 LYS A CA 1
ATOM 1266 C C . LYS A 1 167 ? -16.932 -9.796 -11.001 1.00 74.88 167 L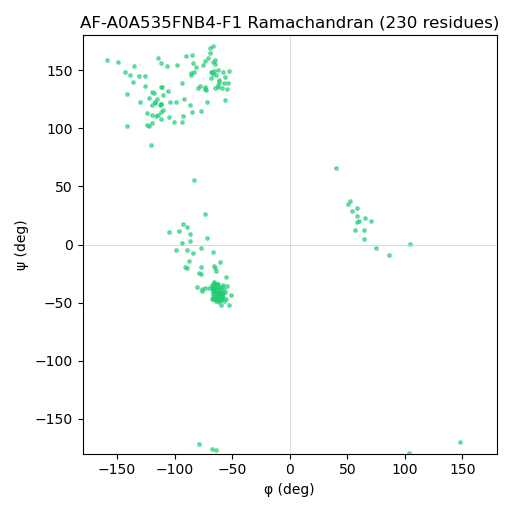YS A C 1
ATOM 1268 O O . LYS A 1 167 ? -16.311 -10.734 -10.495 1.00 74.88 167 LYS A O 1
ATOM 1273 N N . ARG A 1 168 ? -17.076 -9.705 -12.328 1.00 80.88 168 ARG A N 1
ATOM 1274 C CA . ARG A 1 168 ? -16.441 -10.651 -13.251 1.00 80.88 168 ARG A CA 1
ATOM 1275 C C . ARG A 1 168 ? -14.916 -10.574 -13.143 1.00 80.88 168 ARG A C 1
ATOM 1277 O O . ARG A 1 168 ? -14.349 -9.483 -13.159 1.00 80.88 168 ARG A O 1
ATOM 1284 N N . PRO A 1 169 ? -14.230 -11.728 -13.093 1.00 80.06 169 PRO A N 1
A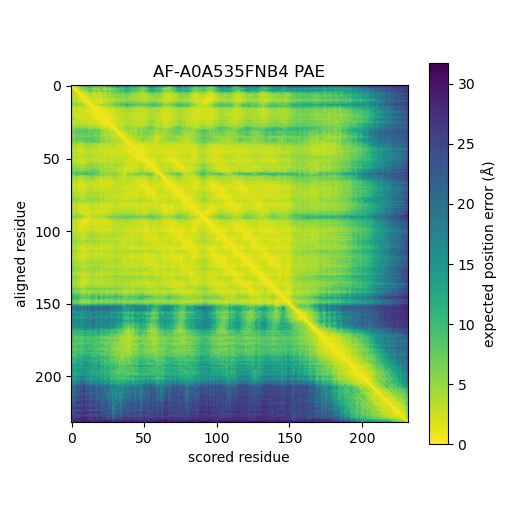TOM 1285 C CA . PRO A 1 169 ? -12.781 -11.737 -13.156 1.00 80.06 169 PRO A CA 1
ATOM 1286 C C . PRO A 1 169 ? -12.313 -11.226 -14.519 1.00 80.06 169 PRO A C 1
ATOM 1288 O O . PRO A 1 169 ? -13.006 -11.351 -15.532 1.00 80.06 169 PRO A O 1
ATOM 1291 N N . TRP A 1 170 ? -11.091 -10.702 -14.548 1.00 82.19 170 TRP A N 1
ATOM 1292 C CA . TRP A 1 170 ? -10.459 -10.250 -15.779 1.00 82.19 170 TRP A CA 1
ATOM 1293 C C . TRP A 1 170 ? -10.404 -11.389 -16.811 1.00 82.19 170 TRP A C 1
ATOM 1295 O O . TRP A 1 170 ? -9.845 -12.451 -16.515 1.00 82.19 170 TRP A O 1
ATOM 1305 N N . PRO A 1 171 ? -10.949 -11.200 -18.027 1.00 87.44 171 PRO A N 1
ATOM 1306 C CA . PRO A 1 171 ? -10.838 -12.201 -19.075 1.00 87.44 171 PRO A CA 1
ATOM 1307 C C . PRO A 1 171 ? -9.371 -12.374 -19.477 1.00 87.44 171 PRO A C 1
ATOM 1309 O O . PRO A 1 171 ? -8.590 -11.419 -19.498 1.00 87.44 171 PRO A O 1
ATOM 1312 N N . PHE A 1 172 ? -9.002 -13.603 -19.840 1.00 88.19 172 PHE A N 1
ATOM 1313 C CA . PHE A 1 172 ? -7.622 -13.960 -20.176 1.00 88.19 172 PHE A CA 1
ATOM 1314 C C . PHE A 1 172 ? -7.023 -13.073 -21.280 1.00 88.19 172 PHE A C 1
ATOM 1316 O O . PHE A 1 172 ? -5.854 -12.704 -21.209 1.00 88.19 172 PHE A O 1
ATOM 1323 N N . SER A 1 173 ? -7.830 -12.660 -22.261 1.00 87.06 173 SER A N 1
ATOM 1324 C CA . SER A 1 173 ? -7.416 -11.745 -23.331 1.00 87.06 173 SER A CA 1
ATOM 1325 C C . SER A 1 173 ? -6.940 -10.386 -22.813 1.00 87.06 173 SER A C 1
ATOM 1327 O O . SER A 1 173 ? -5.931 -9.875 -23.295 1.00 87.06 173 SER A O 1
ATOM 1329 N N . ILE A 1 174 ? -7.612 -9.818 -21.807 1.00 87.44 174 ILE A N 1
ATOM 1330 C CA . ILE A 1 174 ? -7.188 -8.557 -21.190 1.00 87.44 174 ILE A CA 1
ATOM 1331 C C . ILE A 1 174 ?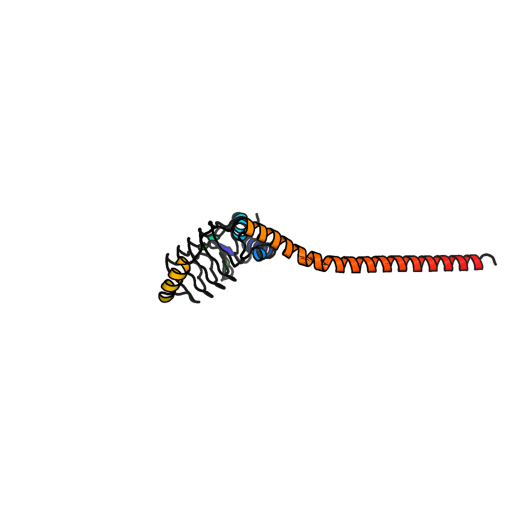 -5.909 -8.771 -20.379 1.00 87.44 174 ILE A C 1
ATOM 1333 O O . ILE A 1 174 ? -5.013 -7.934 -20.426 1.00 87.44 174 ILE A O 1
ATOM 1337 N N . LEU A 1 175 ? -5.776 -9.915 -19.704 1.00 88.06 175 LEU A N 1
ATOM 1338 C CA . LEU A 1 175 ? -4.558 -10.271 -18.972 1.00 88.06 175 LEU A CA 1
ATOM 1339 C C . LEU A 1 175 ? -3.332 -10.334 -19.898 1.00 88.06 175 LEU A C 1
ATOM 1341 O O . LEU A 1 175 ? -2.287 -9.756 -19.600 1.00 88.06 175 LEU A O 1
ATOM 1345 N N . VAL A 1 176 ? -3.485 -10.989 -21.052 1.00 89.81 176 VAL A N 1
ATOM 1346 C CA . VAL A 1 176 ? -2.462 -11.065 -22.103 1.00 89.81 176 VAL A CA 1
ATOM 1347 C C . VAL A 1 176 ? -2.183 -9.682 -22.694 1.00 89.81 176 VAL A C 1
ATOM 1349 O O . VAL A 1 176 ? -1.022 -9.315 -22.872 1.00 89.81 176 VAL A O 1
ATOM 1352 N N . GLY A 1 177 ? -3.226 -8.885 -22.937 1.00 90.19 177 GLY A N 1
ATOM 1353 C CA . GLY A 1 177 ? -3.098 -7.503 -23.399 1.00 90.19 177 GLY A CA 1
ATOM 1354 C C . GLY A 1 177 ? -2.280 -6.634 -22.441 1.00 90.19 177 GLY A C 1
ATOM 1355 O O . GLY A 1 177 ? -1.352 -5.959 -22.881 1.00 90.19 177 GLY A O 1
ATOM 1356 N N . PHE A 1 178 ? -2.547 -6.704 -21.132 1.00 88.62 178 PHE A N 1
ATOM 1357 C CA . PHE A 1 178 ? -1.744 -6.017 -20.116 1.00 88.62 178 PHE A CA 1
ATOM 1358 C C . PHE A 1 178 ? -0.294 -6.499 -20.113 1.00 88.62 178 PHE A C 1
ATOM 1360 O O . PHE A 1 178 ? 0.613 -5.678 -20.028 1.00 88.62 178 PHE A O 1
ATOM 1367 N N . PHE A 1 179 ? -0.059 -7.807 -20.224 1.00 88.31 179 PHE A N 1
ATOM 1368 C CA . PHE A 1 179 ? 1.293 -8.364 -20.243 1.00 88.31 179 PHE A CA 1
ATOM 1369 C C . PHE A 1 179 ? 2.122 -7.818 -21.416 1.00 88.31 179 PHE A C 1
ATOM 1371 O O . PHE A 1 179 ? 3.205 -7.268 -21.207 1.00 88.31 179 PHE A O 1
ATOM 1378 N N . PHE A 1 180 ? 1.593 -7.896 -22.641 1.00 90.81 180 PHE A N 1
ATOM 1379 C CA . PHE A 1 180 ? 2.268 -7.339 -23.816 1.00 90.81 180 PHE A CA 1
ATOM 1380 C C . PHE A 1 180 ? 2.355 -5.813 -23.769 1.00 90.81 180 PHE A C 1
ATOM 1382 O O . PHE A 1 180 ? 3.373 -5.260 -24.175 1.00 90.81 180 PHE A O 1
ATOM 1389 N N . GLY A 1 181 ? 1.341 -5.136 -23.228 1.00 88.12 181 GLY A N 1
ATOM 1390 C CA . GLY A 1 181 ? 1.353 -3.691 -23.016 1.00 88.12 181 GLY A CA 1
ATOM 1391 C C . GLY A 1 181 ? 2.477 -3.248 -22.080 1.00 88.12 181 GLY A C 1
ATOM 1392 O O . GLY A 1 181 ? 3.226 -2.337 -22.417 1.00 88.12 181 GLY A O 1
ATOM 1393 N N . ILE A 1 182 ? 2.664 -3.932 -20.946 1.00 86.69 182 ILE A N 1
ATOM 1394 C CA . ILE A 1 182 ? 3.755 -3.653 -20.001 1.00 86.69 182 ILE A CA 1
ATOM 1395 C C . ILE A 1 182 ? 5.116 -3.882 -20.667 1.00 86.69 182 ILE A C 1
ATOM 1397 O O . ILE A 1 182 ? 5.995 -3.030 -20.554 1.00 86.69 182 ILE A O 1
ATOM 1401 N N . ILE A 1 183 ? 5.293 -4.992 -21.394 1.00 87.50 183 ILE A N 1
ATOM 1402 C CA . ILE A 1 183 ? 6.536 -5.271 -22.134 1.00 87.50 183 ILE A CA 1
ATOM 1403 C C . ILE A 1 183 ? 6.799 -4.188 -23.182 1.00 87.50 183 ILE A C 1
ATOM 1405 O O . ILE A 1 183 ? 7.921 -3.706 -23.305 1.00 87.50 183 ILE A O 1
ATOM 1409 N N . PHE A 1 184 ? 5.772 -3.776 -23.919 1.00 90.12 184 PHE A N 1
ATOM 1410 C CA . PHE A 1 184 ? 5.890 -2.729 -24.924 1.00 90.12 184 PHE A CA 1
ATOM 1411 C C . PHE A 1 184 ? 6.306 -1.390 -24.301 1.00 90.12 184 PHE A C 1
ATOM 1413 O O . PHE A 1 184 ? 7.260 -0.772 -24.768 1.00 90.12 184 PHE A O 1
ATOM 1420 N N . VAL A 1 185 ? 5.660 -0.975 -23.206 1.00 87.12 185 VAL A N 1
ATOM 1421 C CA . VAL A 1 185 ? 6.007 0.252 -22.466 1.00 87.12 185 VAL A CA 1
ATOM 1422 C C . VAL A 1 185 ? 7.427 0.181 -21.898 1.00 87.12 185 VAL A C 1
ATOM 1424 O O . VAL A 1 185 ? 8.146 1.174 -21.940 1.00 87.12 185 VAL A O 1
ATOM 1427 N N . MET A 1 186 ? 7.862 -0.989 -21.424 1.00 86.25 186 MET A N 1
ATOM 1428 C CA . MET A 1 186 ? 9.234 -1.228 -20.959 1.00 86.25 186 MET A CA 1
ATOM 1429 C C . MET A 1 186 ? 10.270 -1.104 -22.079 1.00 86.25 186 MET A C 1
ATOM 1431 O O . MET A 1 186 ? 11.348 -0.555 -21.865 1.00 86.25 186 MET A O 1
ATOM 1435 N N . LEU A 1 187 ? 9.954 -1.609 -23.272 1.00 89.38 187 LEU A N 1
ATOM 1436 C CA . LEU A 1 187 ? 10.861 -1.593 -24.418 1.00 89.38 187 LEU A CA 1
ATOM 1437 C C . LEU A 1 187 ? 10.908 -0.236 -25.122 1.00 89.38 187 LEU A C 1
ATOM 1439 O O . LEU A 1 187 ? 11.914 0.068 -25.758 1.00 89.38 187 LEU A O 1
ATOM 1443 N N . LEU A 1 188 ? 9.860 0.582 -25.016 1.00 90.81 188 LEU A N 1
ATOM 1444 C CA . LEU A 1 188 ? 9.732 1.843 -25.746 1.00 90.81 188 LEU A CA 1
ATOM 1445 C C . LEU A 1 188 ? 10.904 2.816 -25.487 1.00 90.81 188 LEU A C 1
ATOM 1447 O O . LEU A 1 188 ? 11.510 3.254 -26.468 1.00 90.81 188 LEU A O 1
ATOM 1451 N N . PRO A 1 189 ? 11.326 3.099 -24.237 1.00 87.75 189 PRO A N 1
ATOM 1452 C CA . PRO A 1 189 ? 12.505 3.928 -23.980 1.00 87.75 189 PRO A CA 1
ATOM 1453 C C . PRO A 1 189 ? 13.787 3.332 -24.566 1.00 87.75 189 PRO A C 1
ATOM 1455 O O . PRO A 1 189 ? 14.596 4.053 -25.150 1.00 87.75 189 PRO A O 1
ATOM 1458 N N . THR A 1 190 ? 13.968 2.012 -24.460 1.00 88.38 190 THR A N 1
ATOM 1459 C CA . THR A 1 190 ? 15.127 1.320 -25.037 1.00 88.38 190 THR A CA 1
ATOM 1460 C C . THR A 1 190 ? 15.140 1.470 -26.553 1.00 88.38 190 THR A C 1
ATOM 1462 O O . THR A 1 190 ? 16.175 1.809 -27.118 1.00 88.38 190 THR A O 1
ATOM 1465 N N . LEU A 1 191 ? 13.990 1.303 -27.208 1.00 91.12 191 LEU A N 1
ATOM 1466 C CA . LEU A 1 191 ? 13.846 1.446 -28.654 1.00 91.12 191 LEU A CA 1
ATOM 1467 C C . LEU A 1 191 ? 14.157 2.873 -29.130 1.00 91.12 191 LEU A C 1
ATOM 1469 O O . LEU A 1 191 ? 14.712 3.042 -30.211 1.00 91.12 191 LEU A O 1
ATOM 1473 N N . MET A 1 192 ? 13.831 3.891 -28.326 1.00 91.62 192 MET A N 1
ATOM 1474 C CA . MET A 1 192 ? 14.118 5.298 -28.635 1.00 91.62 192 MET A CA 1
ATOM 1475 C C . MET A 1 192 ? 15.594 5.671 -28.421 1.00 91.62 192 MET A C 1
ATOM 1477 O O . MET A 1 192 ? 16.170 6.417 -29.214 1.00 91.62 192 MET A O 1
ATOM 1481 N N . VAL A 1 193 ? 16.229 5.161 -27.362 1.00 93.06 193 VAL A N 1
ATOM 1482 C CA . VAL A 1 193 ? 17.615 5.514 -27.003 1.00 93.06 193 VAL A CA 1
ATOM 1483 C C . VAL A 1 193 ? 18.638 4.748 -27.842 1.00 93.06 193 VAL A C 1
ATOM 1485 O O . VAL A 1 193 ? 19.665 5.308 -28.228 1.00 93.06 193 VAL A O 1
ATOM 1488 N N . LEU A 1 194 ? 18.362 3.485 -28.164 1.00 93.19 194 LEU A N 1
ATOM 1489 C CA . LEU A 1 194 ? 19.286 2.593 -28.863 1.00 93.19 194 LEU A CA 1
ATOM 1490 C C . LEU A 1 194 ? 19.809 3.140 -30.207 1.00 93.19 194 LEU A C 1
ATOM 1492 O O . LEU A 1 194 ? 21.028 3.120 -30.383 1.00 93.19 194 LEU A O 1
ATOM 1496 N N . PRO A 1 195 ? 18.989 3.686 -31.133 1.00 92.19 195 PRO A N 1
ATOM 1497 C CA . PRO A 1 195 ? 19.509 4.261 -32.376 1.00 92.19 195 PRO A CA 1
ATOM 1498 C C . PRO A 1 195 ? 20.386 5.495 -32.129 1.00 92.19 195 PRO A C 1
ATOM 1500 O O . PRO A 1 195 ? 21.377 5.685 -32.831 1.00 92.19 195 PRO A O 1
ATOM 1503 N N . SER A 1 196 ? 20.073 6.297 -31.106 1.00 90.12 196 SER A N 1
ATOM 1504 C CA . SER A 1 196 ? 20.867 7.474 -30.733 1.00 90.12 196 SER A CA 1
ATOM 1505 C C . SER A 1 196 ? 22.250 7.073 -30.217 1.00 90.12 196 SER A C 1
ATOM 1507 O O . SER A 1 196 ? 23.263 7.608 -30.666 1.00 90.12 196 SER A O 1
ATOM 1509 N N . VAL A 1 197 ? 22.308 6.082 -29.321 1.00 93.19 197 VAL A N 1
ATOM 1510 C CA . VAL A 1 197 ? 23.574 5.536 -28.806 1.00 93.19 197 VAL A CA 1
ATOM 1511 C C . VAL A 1 197 ? 24.377 4.891 -29.934 1.00 93.19 197 VAL A C 1
ATOM 1513 O O . VAL A 1 197 ? 25.562 5.179 -30.074 1.00 93.19 197 VAL A O 1
ATOM 1516 N N . LEU A 1 198 ? 23.728 4.090 -30.785 1.00 93.69 198 LEU A N 1
ATOM 1517 C CA . LEU A 1 198 ? 24.369 3.443 -31.929 1.00 93.69 198 LEU A CA 1
ATOM 1518 C C . LEU A 1 198 ? 24.980 4.469 -32.893 1.00 93.69 198 LEU A C 1
ATOM 1520 O O . LEU A 1 198 ? 26.117 4.294 -33.327 1.00 93.69 198 LEU A O 1
ATOM 1524 N N . LEU A 1 199 ? 24.261 5.554 -33.197 1.00 93.38 199 LEU A N 1
ATOM 1525 C CA . LEU A 1 199 ? 24.754 6.628 -34.058 1.00 93.38 199 LEU A CA 1
ATOM 1526 C C . LEU A 1 199 ? 25.999 7.299 -33.464 1.00 93.38 199 LEU A C 1
ATOM 1528 O O . LEU A 1 199 ? 26.999 7.448 -34.165 1.00 93.38 199 LEU A O 1
ATOM 1532 N N . ILE A 1 200 ? 25.967 7.656 -32.176 1.00 91.94 200 ILE A N 1
ATOM 1533 C CA . ILE A 1 200 ? 27.109 8.271 -31.481 1.00 91.94 200 ILE A CA 1
ATOM 1534 C C . ILE A 1 200 ? 28.313 7.324 -31.487 1.00 91.94 200 ILE A C 1
ATOM 1536 O O . ILE A 1 200 ? 29.420 7.744 -31.821 1.00 91.94 200 ILE A O 1
ATOM 1540 N N . SER A 1 201 ? 28.106 6.041 -31.180 1.00 89.06 201 SER A N 1
ATOM 1541 C CA . SER A 1 201 ? 29.171 5.036 -31.204 1.00 89.06 201 SER A CA 1
ATOM 1542 C C . SER A 1 201 ? 29.770 4.863 -32.602 1.00 89.06 201 SER A C 1
ATOM 1544 O O . SER A 1 201 ? 30.989 4.803 -32.734 1.00 89.06 201 SER A O 1
ATOM 1546 N N . LEU A 1 202 ? 28.950 4.839 -33.657 1.00 93.06 202 LEU A N 1
ATOM 1547 C CA . LEU A 1 202 ? 29.427 4.733 -35.040 1.00 93.06 202 LEU A CA 1
ATOM 1548 C C . LEU A 1 202 ? 30.239 5.959 -35.471 1.00 93.06 202 LEU A C 1
ATOM 1550 O O . LEU A 1 202 ? 31.269 5.807 -36.128 1.00 93.06 202 LEU A O 1
ATOM 1554 N N . VAL A 1 203 ? 29.803 7.165 -35.098 1.00 91.69 203 VAL A N 1
ATOM 1555 C CA . VAL A 1 203 ? 30.533 8.408 -35.392 1.00 91.69 203 VAL A CA 1
ATOM 1556 C C . VAL A 1 203 ? 31.858 8.451 -34.633 1.00 91.69 203 VAL A C 1
ATOM 1558 O O . VAL A 1 203 ? 32.888 8.737 -35.238 1.00 91.69 203 VAL A O 1
ATOM 1561 N N . ALA A 1 204 ? 31.858 8.105 -33.344 1.00 88.62 204 ALA A N 1
ATOM 1562 C CA . ALA A 1 204 ? 33.068 8.060 -32.527 1.00 88.62 204 ALA A CA 1
ATOM 1563 C C . ALA A 1 204 ? 34.090 7.045 -33.066 1.00 88.62 204 ALA A C 1
ATOM 1565 O O . ALA A 1 204 ? 35.275 7.360 -33.168 1.00 88.62 204 ALA A O 1
ATOM 1566 N N . LEU A 1 205 ? 33.634 5.855 -33.477 1.00 91.06 205 LEU A N 1
ATOM 1567 C CA . LEU A 1 205 ? 34.496 4.841 -34.088 1.00 91.06 205 LEU A CA 1
ATOM 1568 C C . LEU A 1 205 ? 35.086 5.327 -35.416 1.00 91.06 205 LEU A C 1
ATOM 1570 O O . LEU A 1 205 ? 36.287 5.182 -35.627 1.00 91.06 205 LEU A O 1
ATOM 1574 N N . ARG A 1 206 ? 34.279 5.946 -36.289 1.00 88.06 206 ARG A N 1
ATOM 1575 C CA . ARG A 1 206 ? 34.774 6.509 -37.557 1.00 88.06 206 ARG A CA 1
ATOM 1576 C C . ARG A 1 206 ? 35.818 7.601 -37.320 1.00 88.06 206 ARG A C 1
ATOM 1578 O O . ARG A 1 206 ? 36.915 7.506 -37.863 1.00 88.06 206 ARG A O 1
ATOM 1585 N N . ALA A 1 207 ? 35.528 8.561 -36.443 1.00 83.00 207 ALA A N 1
ATOM 1586 C CA . ALA A 1 207 ? 36.456 9.637 -36.100 1.00 83.00 207 ALA A CA 1
ATOM 1587 C C . ALA A 1 207 ? 37.775 9.106 -35.511 1.00 83.00 207 ALA A C 1
ATOM 1589 O O . ALA A 1 207 ? 38.849 9.558 -35.904 1.00 83.00 207 ALA A O 1
ATOM 1590 N N . GLY A 1 208 ? 37.711 8.101 -34.631 1.00 82.38 208 GLY A N 1
ATOM 1591 C CA . GLY A 1 208 ? 38.900 7.442 -34.087 1.00 82.38 208 GLY A CA 1
ATOM 1592 C C . GLY A 1 208 ? 39.735 6.742 -35.163 1.00 82.38 208 GLY A C 1
ATOM 1593 O O . GLY A 1 208 ? 40.958 6.878 -35.185 1.00 82.38 208 GLY A O 1
ATOM 1594 N N . THR A 1 209 ? 39.088 6.045 -36.105 1.00 78.25 209 THR A N 1
ATOM 1595 C CA . THR A 1 209 ? 39.800 5.397 -37.220 1.00 78.25 209 THR A CA 1
ATOM 1596 C C . THR A 1 209 ? 40.435 6.394 -38.185 1.00 78.25 209 THR A C 1
ATOM 1598 O O . THR A 1 209 ? 41.519 6.127 -38.703 1.00 78.25 209 THR A O 1
ATOM 1601 N N . ASP A 1 210 ? 39.798 7.540 -38.419 1.00 79.31 210 ASP A N 1
ATOM 1602 C CA . ASP A 1 210 ? 40.329 8.579 -39.303 1.00 79.31 210 ASP A CA 1
ATOM 1603 C C . ASP A 1 210 ? 41.501 9.325 -38.653 1.00 79.31 210 ASP A C 1
ATOM 1605 O O . ASP A 1 210 ? 42.499 9.596 -39.323 1.00 79.31 210 ASP A O 1
ATOM 1609 N N . HIS A 1 211 ? 41.441 9.565 -37.339 1.00 76.94 211 HIS A N 1
ATOM 1610 C CA . HIS A 1 211 ? 42.551 10.139 -36.578 1.00 76.94 211 HIS A CA 1
ATOM 1611 C C . HIS A 1 211 ? 43.792 9.230 -36.603 1.00 76.94 211 HIS A C 1
ATOM 1613 O O . HIS A 1 211 ? 44.875 9.682 -36.976 1.00 76.94 211 HIS A O 1
ATOM 1619 N N . ALA A 1 212 ? 43.619 7.928 -36.341 1.00 71.94 212 ALA A N 1
ATOM 1620 C CA . ALA A 1 212 ? 44.709 6.949 -36.391 1.00 71.94 212 ALA A CA 1
ATOM 1621 C C . ALA A 1 212 ? 45.345 6.831 -37.792 1.00 71.94 212 ALA A C 1
ATOM 1623 O O . ALA A 1 212 ? 46.565 6.717 -37.929 1.00 71.94 212 ALA A O 1
ATOM 1624 N N . LYS A 1 213 ? 44.537 6.903 -38.861 1.00 73.50 213 LYS A N 1
ATOM 1625 C CA . LYS A 1 213 ? 45.044 6.936 -40.247 1.00 73.50 213 LYS A CA 1
ATOM 1626 C C . LYS A 1 213 ? 45.816 8.222 -40.555 1.00 73.50 213 LYS A C 1
ATOM 1628 O O . LYS A 1 213 ? 46.783 8.177 -41.319 1.00 73.50 213 LYS A O 1
ATOM 1633 N N . GLY A 1 214 ? 45.387 9.352 -39.994 1.00 75.88 214 GLY A N 1
ATOM 1634 C CA . GLY A 1 214 ? 46.055 10.646 -40.127 1.00 75.88 214 GLY A CA 1
ATOM 1635 C C . GLY A 1 214 ? 47.452 10.647 -39.507 1.00 75.88 214 GLY A C 1
ATOM 1636 O O . GLY A 1 214 ? 48.415 11.012 -40.182 1.00 75.88 214 GLY A O 1
ATOM 1637 N N . GLU A 1 215 ? 47.583 10.161 -38.271 1.00 74.31 215 GLU A N 1
ATOM 1638 C CA . GLU A 1 215 ? 48.881 10.034 -37.593 1.00 74.31 215 GLU A CA 1
ATOM 1639 C C . GLU A 1 215 ? 49.831 9.090 -38.341 1.00 74.31 215 GLU A C 1
ATOM 1641 O O . GLU A 1 215 ? 50.985 9.441 -38.587 1.00 74.31 215 GLU A O 1
ATOM 1646 N N . ALA A 1 216 ? 49.340 7.931 -38.796 1.00 68.88 216 ALA A N 1
ATOM 1647 C CA . ALA A 1 216 ? 50.148 6.977 -39.557 1.00 68.88 216 ALA A CA 1
ATOM 1648 C C . ALA A 1 216 ? 50.707 7.582 -40.858 1.00 68.88 216 ALA A C 1
ATOM 1650 O O . ALA A 1 216 ? 51.872 7.372 -41.196 1.00 68.88 216 ALA A O 1
ATOM 1651 N N . ARG A 1 217 ? 49.904 8.379 -41.579 1.00 76.69 217 ARG A N 1
ATOM 1652 C CA . ARG A 1 217 ? 50.360 9.107 -42.775 1.00 76.69 217 ARG A CA 1
ATOM 1653 C C . ARG A 1 217 ? 51.430 10.146 -42.447 1.00 76.69 217 ARG A C 1
ATOM 1655 O O . ARG A 1 217 ? 52.407 10.250 -43.187 1.00 76.69 217 ARG A O 1
ATOM 1662 N N . HIS A 1 218 ? 51.272 10.876 -41.344 1.00 73.50 218 HIS A N 1
ATOM 1663 C CA . HIS A 1 218 ? 52.254 11.864 -40.900 1.00 73.50 218 HIS A CA 1
ATOM 1664 C C . HIS A 1 218 ? 53.601 11.212 -40.567 1.00 73.50 218 HIS A C 1
ATOM 1666 O O . HIS A 1 218 ? 54.637 11.667 -41.052 1.00 73.50 218 HIS A O 1
ATOM 1672 N N . LEU A 1 219 ? 53.590 10.102 -39.825 1.00 76.56 219 LEU A N 1
ATOM 1673 C CA . LEU A 1 219 ? 54.798 9.354 -39.465 1.00 76.56 219 LEU A CA 1
ATOM 1674 C C . LEU A 1 219 ? 55.506 8.763 -40.690 1.00 76.56 219 LEU A C 1
ATOM 1676 O O . LEU A 1 219 ? 56.727 8.854 -40.793 1.00 76.56 219 LEU A O 1
ATOM 1680 N N . LEU A 1 220 ? 54.754 8.225 -41.655 1.00 76.38 220 LEU A N 1
ATOM 1681 C CA . LEU A 1 220 ? 55.319 7.720 -42.909 1.00 76.38 220 LEU A CA 1
ATOM 1682 C C . LEU A 1 220 ? 55.959 8.839 -43.740 1.00 76.38 220 LEU A C 1
ATOM 1684 O O . LEU A 1 220 ? 57.048 8.650 -44.276 1.00 76.38 220 LEU A O 1
ATOM 1688 N N . SER A 1 221 ? 55.326 10.013 -43.810 1.00 77.56 221 SER A N 1
ATOM 1689 C CA . SER A 1 221 ? 55.895 11.165 -44.519 1.00 77.56 221 SER A CA 1
ATOM 1690 C C . SER A 1 221 ? 57.163 11.698 -43.844 1.00 77.56 221 SER A C 1
ATOM 1692 O O . SER A 1 221 ? 58.143 11.987 -44.524 1.00 77.56 221 SER A O 1
ATOM 1694 N N . ALA A 1 222 ? 57.189 11.742 -42.508 1.00 74.81 222 ALA A N 1
ATOM 1695 C CA . ALA A 1 222 ? 58.364 12.140 -41.740 1.00 74.81 222 ALA A CA 1
ATOM 1696 C C . ALA A 1 222 ? 59.521 11.143 -41.916 1.00 74.81 222 ALA A C 1
ATOM 1698 O O . ALA A 1 222 ? 60.665 11.552 -42.094 1.00 74.81 222 ALA A O 1
ATOM 1699 N N . HIS A 1 223 ? 59.221 9.842 -41.941 1.00 75.31 223 HIS A N 1
ATOM 1700 C CA . HIS A 1 223 ? 60.211 8.798 -42.196 1.00 75.31 223 HIS A CA 1
ATOM 1701 C C . HIS A 1 223 ? 60.788 8.878 -43.617 1.00 75.31 223 HIS A C 1
ATOM 1703 O O . HIS A 1 223 ? 61.994 8.737 -43.797 1.00 75.31 223 HIS A O 1
ATOM 1709 N N . GLN A 1 224 ? 59.960 9.149 -44.632 1.00 77.06 224 GLN A N 1
ATOM 1710 C CA . GLN A 1 224 ? 60.450 9.337 -46.003 1.00 77.06 224 GLN A CA 1
ATOM 1711 C C . GLN A 1 224 ? 61.310 10.595 -46.162 1.00 77.06 224 GLN A C 1
ATOM 1713 O O . GLN A 1 224 ? 62.316 10.550 -46.863 1.00 77.06 224 GLN A O 1
ATOM 1718 N N . LEU A 1 225 ? 60.955 11.692 -45.487 1.00 76.94 225 LEU A N 1
ATOM 1719 C CA . LEU A 1 225 ? 61.769 12.911 -45.467 1.00 76.94 225 LEU A CA 1
ATOM 1720 C C . LEU A 1 225 ? 63.115 12.695 -44.764 1.00 76.94 225 LEU A C 1
ATOM 1722 O O . LEU A 1 225 ? 64.127 13.206 -45.232 1.00 76.94 225 LEU A O 1
ATOM 1726 N N . TRP A 1 226 ? 63.135 11.914 -43.681 1.00 74.56 226 TRP A N 1
ATOM 1727 C CA . TRP A 1 226 ? 64.370 11.548 -42.990 1.00 74.56 226 TRP A CA 1
ATOM 1728 C C . TRP A 1 226 ? 65.284 10.687 -43.871 1.00 74.56 226 TRP A C 1
ATOM 1730 O O . TRP A 1 226 ? 66.458 11.008 -44.015 1.00 74.56 226 TRP A O 1
ATOM 1740 N N . LEU A 1 227 ? 64.747 9.655 -44.534 1.00 74.06 227 LEU A N 1
ATOM 1741 C CA . LEU A 1 227 ? 65.520 8.831 -45.475 1.00 74.06 227 LEU A CA 1
ATOM 1742 C C . LEU A 1 227 ? 66.113 9.666 -46.620 1.00 74.06 227 LEU A C 1
ATOM 1744 O O . LEU A 1 227 ? 67.290 9.531 -46.931 1.00 74.06 227 LEU A O 1
ATOM 1748 N N . ALA A 1 228 ? 65.337 10.597 -47.180 1.00 73.56 228 ALA A N 1
ATOM 1749 C CA . ALA A 1 228 ? 65.811 11.489 -48.238 1.00 73.56 228 ALA A CA 1
ATOM 1750 C C . ALA A 1 228 ? 66.927 12.458 -47.792 1.00 73.56 228 ALA A C 1
ATOM 1752 O O . ALA A 1 228 ? 67.641 12.985 -48.640 1.00 73.56 228 ALA A O 1
ATOM 1753 N N . GLN A 1 229 ? 67.075 12.714 -46.487 1.00 72.44 229 GLN A N 1
ATOM 1754 C CA . GLN A 1 229 ? 68.154 13.537 -45.928 1.00 72.44 229 GLN A CA 1
ATOM 1755 C C . GLN A 1 229 ? 69.415 12.740 -45.571 1.00 72.44 229 GLN A C 1
ATOM 1757 O O . GLN A 1 229 ? 70.471 13.345 -45.431 1.00 72.44 229 GLN A O 1
ATOM 1762 N N . VAL A 1 230 ? 69.313 11.419 -45.393 1.00 70.50 230 VAL A N 1
ATOM 1763 C CA . VAL A 1 230 ? 70.435 10.544 -45.003 1.00 70.50 230 VAL A CA 1
ATOM 1764 C C . VAL A 1 230 ? 71.173 9.969 -46.225 1.00 70.50 230 VAL A C 1
ATOM 1766 O O . VAL A 1 230 ? 72.332 9.586 -46.101 1.00 70.50 230 VAL A O 1
ATOM 1769 N N . ASP A 1 231 ? 70.541 9.966 -47.404 1.00 58.53 231 ASP A N 1
ATOM 1770 C CA . ASP A 1 231 ? 71.130 9.532 -48.685 1.00 58.53 231 ASP A CA 1
ATOM 1771 C C . ASP A 1 231 ? 71.857 10.662 -49.470 1.00 58.53 231 ASP A C 1
ATOM 1773 O O . ASP A 1 231 ? 72.141 10.511 -50.662 1.00 58.53 231 ASP A O 1
ATOM 1777 N N . LEU A 1 232 ? 72.163 11.794 -48.817 1.00 51.62 232 LEU A N 1
ATOM 1778 C CA . LEU A 1 232 ? 72.965 12.926 -49.327 1.00 51.62 232 LEU A CA 1
ATOM 1779 C C . LEU A 1 232 ? 74.283 13.051 -48.554 1.00 51.62 232 LEU A C 1
ATOM 1781 O O . LEU A 1 232 ? 75.315 13.315 -49.213 1.00 51.62 232 LEU A O 1
#

Radius of gyration: 29.23 Å; Cα contacts (8 Å, |Δi|>4): 410; chains: 1; bounding box: 100×29×68 Å